Protein AF-A0A1H6FLB8-F1 (afdb_monomer_lite)

Structure (mmCIF, N/CA/C/O backbone):
data_AF-A0A1H6FLB8-F1
#
_entry.id   AF-A0A1H6FLB8-F1
#
loop_
_atom_site.group_PDB
_atom_site.id
_atom_site.type_symbol
_atom_site.label_atom_id
_atom_site.label_alt_id
_atom_site.label_comp_id
_atom_site.label_asym_id
_atom_site.label_entity_id
_atom_site.label_seq_id
_atom_site.pdbx_PDB_ins_code
_atom_site.Cartn_x
_atom_site.Cartn_y
_atom_site.Cartn_z
_atom_site.occupancy
_atom_site.B_iso_or_equiv
_atom_site.auth_seq_id
_atom_site.auth_comp_id
_atom_site.auth_asym_id
_atom_site.auth_atom_id
_atom_site.pdbx_PDB_model_num
ATOM 1 N N . MET A 1 1 ? -10.968 -9.339 -3.162 1.00 35.56 1 MET A N 1
ATOM 2 C CA . MET A 1 1 ? -10.446 -8.042 -3.650 1.00 35.56 1 MET A CA 1
ATOM 3 C C . MET A 1 1 ? -10.076 -7.186 -2.444 1.00 35.56 1 MET A C 1
ATOM 5 O O . MET A 1 1 ? -10.720 -7.348 -1.406 1.00 35.56 1 MET A O 1
ATOM 9 N N . SER A 1 2 ? -9.053 -6.338 -2.564 1.00 40.25 2 SER A N 1
ATOM 10 C CA . SER A 1 2 ? -8.734 -5.304 -1.567 1.00 40.25 2 SER A CA 1
ATOM 11 C C . SER A 1 2 ? -9.624 -4.084 -1.810 1.00 40.25 2 SER A C 1
ATOM 13 O O . SER A 1 2 ? -9.880 -3.732 -2.961 1.00 40.25 2 SER A O 1
ATOM 15 N N . GLY A 1 3 ? -10.162 -3.493 -0.748 1.00 39.00 3 GLY A N 1
ATOM 16 C CA . GLY A 1 3 ? -10.936 -2.256 -0.785 1.00 39.00 3 GLY A CA 1
ATOM 17 C C . GLY A 1 3 ? -10.173 -1.130 -0.093 1.00 39.00 3 GLY A C 1
ATOM 18 O O . GLY A 1 3 ? -9.463 -1.360 0.879 1.00 39.00 3 GLY A O 1
ATOM 19 N N . LEU A 1 4 ? -10.339 0.100 -0.566 1.00 48.84 4 LEU A N 1
ATOM 20 C CA . LEU A 1 4 ? -9.789 1.287 0.088 1.00 48.84 4 LEU A CA 1
ATOM 21 C C . LEU A 1 4 ? -10.842 1.863 1.040 1.00 48.84 4 LEU A C 1
ATOM 23 O O . LEU A 1 4 ? -11.893 2.337 0.604 1.00 48.84 4 LEU A O 1
ATOM 27 N N . ALA A 1 5 ? -10.576 1.813 2.346 1.00 49.69 5 ALA A N 1
ATOM 28 C CA . ALA A 1 5 ? -11.367 2.510 3.355 1.00 49.69 5 ALA A CA 1
ATOM 29 C C . ALA A 1 5 ? -10.655 3.837 3.606 1.00 49.69 5 ALA A C 1
ATOM 31 O O . ALA A 1 5 ? -9.900 3.979 4.554 1.00 49.69 5 ALA A O 1
ATOM 32 N N . LEU A 1 6 ? -10.822 4.790 2.691 1.00 52.69 6 LEU A N 1
ATOM 33 C CA . LEU A 1 6 ? -10.073 6.045 2.702 1.00 52.69 6 LEU A CA 1
ATOM 34 C C . LEU A 1 6 ? -10.316 6.857 3.987 1.00 52.69 6 LEU A C 1
ATOM 36 O O . LEU A 1 6 ? -11.312 7.561 4.117 1.00 52.69 6 LEU A O 1
ATOM 40 N N . ALA A 1 7 ? -9.356 6.826 4.912 1.00 50.72 7 ALA A N 1
ATOM 41 C CA . ALA A 1 7 ? -9.123 7.916 5.862 1.00 50.72 7 ALA A CA 1
ATOM 42 C C . ALA A 1 7 ? -7.903 8.778 5.480 1.00 50.72 7 ALA A C 1
ATOM 44 O O . ALA A 1 7 ? -7.674 9.814 6.098 1.00 50.72 7 ALA A O 1
ATOM 45 N N . ALA A 1 8 ? -7.133 8.409 4.454 1.00 38.22 8 ALA A N 1
ATOM 46 C CA . ALA A 1 8 ? -6.073 9.259 3.924 1.00 38.22 8 ALA A CA 1
ATOM 47 C C . ALA A 1 8 ? -5.739 8.866 2.479 1.00 38.22 8 ALA A C 1
ATOM 49 O O . ALA A 1 8 ? -5.348 7.736 2.257 1.00 38.22 8 ALA A O 1
ATOM 50 N N . THR A 1 9 ? -5.908 9.780 1.521 1.00 36.59 9 THR A N 1
ATOM 51 C CA . THR A 1 9 ? -4.932 10.048 0.452 1.00 36.59 9 THR A CA 1
ATOM 52 C C . THR A 1 9 ? -4.986 11.529 0.085 1.00 36.59 9 THR A C 1
ATOM 54 O O . THR A 1 9 ? -5.970 12.233 0.311 1.00 36.59 9 THR A O 1
ATOM 57 N N . THR A 1 10 ? -3.867 11.996 -0.451 1.00 33.03 10 THR A N 1
ATOM 58 C CA . THR A 1 10 ? -3.455 13.364 -0.800 1.00 33.03 10 THR A CA 1
ATOM 59 C C . THR A 1 10 ? -4.323 14.099 -1.833 1.00 33.03 10 THR A C 1
ATOM 61 O O . THR A 1 10 ? -4.026 15.248 -2.155 1.00 33.03 10 THR A O 1
ATOM 64 N N . HIS A 1 11 ? -5.396 13.489 -2.342 1.00 28.48 11 HIS A N 1
ATOM 65 C CA . HIS A 1 11 ? -6.256 14.082 -3.376 1.00 28.48 11 HIS A CA 1
ATOM 66 C C . HIS A 1 11 ? -7.401 14.953 -2.839 1.00 28.48 11 HIS A C 1
ATOM 68 O O . HIS A 1 11 ? -8.056 15.632 -3.624 1.00 28.48 11 HIS A O 1
ATOM 74 N N . ASP A 1 12 ? -7.594 15.033 -1.519 1.00 29.23 12 ASP A N 1
ATOM 75 C CA . ASP A 1 12 ? -8.540 15.977 -0.901 1.00 29.23 12 ASP A CA 1
ATOM 76 C C . ASP A 1 12 ? -7.893 17.356 -0.636 1.00 29.23 12 ASP A C 1
ATOM 78 O O . ASP A 1 12 ? -8.096 18.002 0.394 1.00 29.23 12 ASP A O 1
ATOM 82 N N . GLN A 1 13 ? -7.067 17.823 -1.580 1.00 28.55 13 GLN A N 1
ATOM 83 C CA . GLN A 1 13 ? -6.722 19.239 -1.708 1.00 28.55 13 GLN A CA 1
ATOM 84 C C . GLN A 1 13 ? -7.938 19.944 -2.317 1.00 28.55 13 GLN A C 1
ATOM 86 O O . GLN A 1 13 ? -7.940 20.329 -3.487 1.00 28.55 13 GLN A O 1
ATOM 91 N N . ALA A 1 14 ? -8.998 20.110 -1.525 1.00 25.77 14 ALA A N 1
ATOM 92 C CA . ALA A 1 14 ? -10.008 21.104 -1.832 1.00 25.77 14 ALA A CA 1
ATOM 93 C C . ALA A 1 14 ? -9.276 22.447 -1.973 1.00 25.77 14 ALA A C 1
ATOM 95 O O . ALA A 1 14 ? -8.811 23.021 -0.984 1.00 25.77 14 ALA A O 1
ATOM 96 N N . ARG A 1 15 ? -9.111 22.918 -3.217 1.00 24.73 15 ARG A N 1
ATOM 97 C CA . ARG A 1 15 ? -8.645 24.273 -3.512 1.00 24.73 15 ARG A CA 1
ATOM 98 C C . ARG A 1 15 ? -9.603 25.220 -2.802 1.00 24.73 15 ARG A C 1
ATOM 100 O O . ARG A 1 15 ? -10.709 25.455 -3.280 1.00 24.73 15 ARG A O 1
ATOM 107 N N . ALA A 1 16 ? -9.189 25.742 -1.653 1.00 26.34 16 ALA A N 1
ATOM 108 C CA . ALA A 1 16 ? -9.852 26.873 -1.039 1.00 26.34 16 ALA A CA 1
ATOM 109 C C . ALA A 1 16 ? -9.705 28.039 -2.021 1.00 26.34 16 ALA A C 1
ATOM 111 O O . ALA A 1 16 ? -8.630 28.621 -2.164 1.00 26.34 16 ALA A O 1
ATOM 112 N N . THR A 1 17 ? -10.765 28.322 -2.774 1.00 26.03 17 THR A N 1
ATOM 113 C CA . THR A 1 17 ? -10.842 29.505 -3.623 1.00 26.03 17 THR A CA 1
ATOM 114 C C . THR A 1 17 ? -10.665 30.733 -2.743 1.00 26.03 17 THR A C 1
ATOM 116 O O . THR A 1 17 ? -11.412 30.945 -1.789 1.00 26.03 17 THR A O 1
ATOM 119 N N . SER A 1 18 ? -9.631 31.505 -3.070 1.00 29.88 18 SER A N 1
ATOM 120 C CA . SER A 1 18 ? -9.299 32.797 -2.481 1.00 29.88 18 SER A CA 1
ATOM 121 C C . SER A 1 18 ? -10.519 33.723 -2.466 1.00 29.88 18 SER A C 1
ATOM 123 O O . SER A 1 18 ? -11.010 34.134 -3.515 1.00 29.88 18 SER A O 1
ATOM 125 N N . GLY A 1 19 ? -10.982 34.058 -1.263 1.00 26.33 19 GLY A N 1
ATOM 126 C CA . GLY A 1 19 ? -11.880 35.172 -0.985 1.00 26.33 19 GLY A CA 1
ATOM 127 C C . GLY A 1 19 ? -11.268 36.016 0.130 1.00 26.33 19 GLY A C 1
ATOM 128 O O . GLY A 1 19 ? -11.190 35.584 1.277 1.00 26.33 19 GLY A O 1
ATOM 129 N N . HIS A 1 20 ? -10.762 37.198 -0.216 1.00 31.27 20 HIS A N 1
ATOM 130 C CA . HIS A 1 20 ? -10.169 38.157 0.715 1.00 31.27 20 HIS A CA 1
ATOM 131 C C . HIS A 1 20 ? -11.182 38.675 1.757 1.00 31.27 20 HIS A C 1
ATOM 133 O O . HIS A 1 20 ? -12.208 39.229 1.374 1.00 31.27 20 HIS A O 1
ATOM 139 N N . ARG A 1 21 ? -10.837 38.644 3.055 1.00 33.53 21 ARG A N 1
ATOM 140 C CA . ARG A 1 21 ? -10.335 39.801 3.845 1.00 33.53 21 ARG A CA 1
ATOM 141 C C . ARG A 1 21 ? -10.314 39.504 5.361 1.00 33.53 21 ARG A C 1
ATOM 143 O O . ARG A 1 21 ? -11.313 39.098 5.931 1.00 33.53 21 ARG A O 1
ATOM 150 N N . SER A 1 22 ? -9.169 39.839 5.973 1.00 31.22 22 SER A N 1
ATOM 151 C CA . SER A 1 22 ? -8.989 40.504 7.280 1.00 31.22 22 SER A CA 1
ATOM 152 C C . SER A 1 22 ? -9.644 39.916 8.545 1.00 31.22 22 SER A C 1
ATOM 154 O O . SER A 1 22 ? -10.808 40.194 8.811 1.00 31.22 22 SER A O 1
ATOM 156 N N . ALA A 1 23 ? -8.838 39.292 9.418 1.00 29.73 23 ALA A N 1
ATOM 157 C CA . ALA A 1 23 ? -8.499 39.803 10.765 1.00 29.73 23 ALA A CA 1
ATOM 158 C C . ALA A 1 23 ? -7.929 38.698 11.685 1.00 29.73 23 ALA A C 1
ATOM 160 O O . ALA A 1 23 ? -8.424 37.578 11.714 1.00 29.73 23 ALA A O 1
ATOM 161 N N . ALA A 1 24 ? -6.924 39.084 12.478 1.00 31.17 24 ALA A N 1
ATOM 162 C CA . ALA A 1 24 ? -6.422 38.445 13.700 1.00 31.17 24 ALA A CA 1
ATOM 163 C C . ALA A 1 24 ? -5.747 37.059 13.595 1.00 31.17 24 ALA A C 1
ATOM 165 O O . ALA A 1 24 ? -6.339 35.997 13.774 1.00 31.17 24 ALA A O 1
ATOM 166 N N . ALA A 1 25 ? -4.417 37.104 13.479 1.00 40.47 25 ALA A N 1
ATOM 167 C CA . ALA A 1 25 ? -3.549 36.112 14.094 1.00 40.47 25 ALA A CA 1
ATOM 168 C C . ALA A 1 25 ? -3.741 36.157 15.621 1.00 40.47 25 ALA A C 1
ATOM 170 O O . ALA A 1 25 ? -3.336 37.130 16.247 1.00 40.47 25 ALA A O 1
ATOM 171 N N . THR A 1 26 ? -4.393 35.148 16.205 1.00 38.25 26 THR A N 1
ATOM 172 C CA . THR A 1 26 ? -4.224 34.674 17.598 1.00 38.25 26 THR A CA 1
ATOM 173 C C . THR A 1 26 ? -5.251 33.581 17.897 1.00 38.25 26 THR A C 1
ATOM 175 O O . THR A 1 26 ? -6.413 33.863 18.149 1.00 38.25 26 THR A O 1
ATOM 178 N N . ALA A 1 27 ? -4.814 32.320 17.861 1.00 35.88 27 ALA A N 1
ATOM 179 C CA . ALA A 1 27 ? -5.202 31.261 18.800 1.00 35.88 27 ALA A CA 1
ATOM 180 C C . ALA A 1 27 ? -4.641 29.927 18.296 1.00 35.88 27 ALA A C 1
ATOM 182 O O . ALA A 1 27 ? -5.161 29.326 17.356 1.00 35.88 27 ALA A O 1
ATOM 183 N N . HIS A 1 28 ? -3.608 29.431 18.975 1.00 44.44 28 HIS A N 1
ATOM 184 C CA . HIS A 1 28 ? -3.349 27.998 19.080 1.00 44.44 28 HIS A CA 1
ATOM 185 C C . HIS A 1 28 ? -4.582 27.365 19.746 1.00 44.44 28 HIS A C 1
ATOM 187 O O . HIS A 1 28 ? -4.666 27.239 20.965 1.00 44.44 28 HIS A O 1
ATOM 193 N N . THR A 1 29 ? -5.611 27.069 18.959 1.00 44.38 29 THR A N 1
ATOM 194 C CA . THR A 1 29 ? -6.820 26.425 19.459 1.00 44.38 29 THR A CA 1
ATOM 195 C C . THR A 1 29 ? -6.536 24.935 19.499 1.00 44.38 29 THR A C 1
ATOM 197 O O . THR A 1 29 ? -6.559 24.251 18.477 1.00 44.38 29 THR A O 1
ATOM 200 N N . ALA A 1 30 ? -6.278 24.419 20.702 1.00 50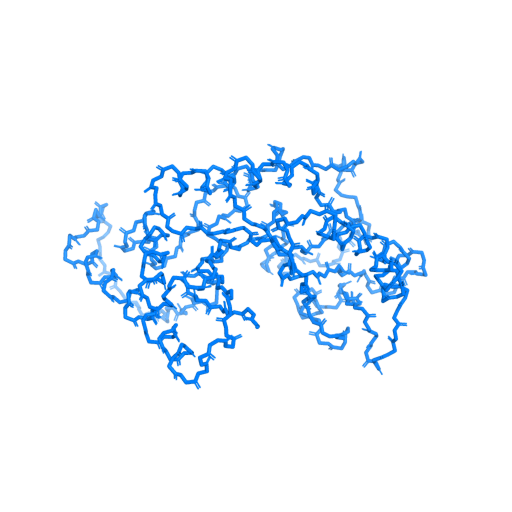.25 30 ALA A N 1
ATOM 201 C CA . ALA A 1 30 ? -6.615 23.037 21.007 1.00 50.25 30 ALA A CA 1
ATOM 202 C C . ALA A 1 30 ? -8.011 22.779 20.423 1.00 50.25 30 ALA A C 1
ATOM 204 O O . ALA A 1 30 ? -8.924 23.573 20.672 1.00 50.25 30 ALA A O 1
ATOM 205 N N . ALA A 1 31 ? -8.153 21.753 19.579 1.00 55.59 31 ALA A N 1
ATOM 206 C CA . ALA A 1 31 ? -9.411 21.449 18.911 1.00 55.59 31 ALA A CA 1
ATOM 207 C C . ALA A 1 31 ? -10.553 21.527 19.933 1.00 55.59 31 ALA A C 1
ATOM 209 O O . ALA A 1 31 ? -10.560 20.779 20.914 1.00 55.59 31 ALA A O 1
ATOM 210 N N . GLN A 1 32 ? -11.483 22.471 19.742 1.00 64.88 32 GLN A N 1
ATOM 211 C CA . GLN A 1 32 ? -12.613 22.635 20.652 1.00 64.88 32 GLN A CA 1
ATOM 212 C C . GLN A 1 32 ? -13.292 21.261 20.800 1.00 64.88 32 GLN A C 1
ATOM 214 O O . GLN A 1 32 ? -13.580 20.632 19.775 1.00 64.88 32 GLN A O 1
ATOM 219 N N . PRO A 1 33 ? -13.545 20.747 22.021 1.00 76.62 33 PRO A N 1
ATOM 220 C CA . PRO A 1 33 ? -14.028 19.376 22.210 1.00 76.62 33 PRO A CA 1
ATOM 221 C C . PRO A 1 33 ? -15.288 19.027 21.396 1.00 76.62 33 PRO A C 1
ATOM 223 O O . PRO A 1 33 ? -15.499 17.869 21.036 1.00 76.62 33 PRO A O 1
ATOM 226 N N . SER A 1 34 ? -16.118 20.023 21.071 1.00 84.88 34 SER A N 1
ATOM 227 C CA . SER A 1 34 ? -17.268 19.911 20.166 1.00 84.88 34 SER A CA 1
ATOM 228 C C . SER A 1 34 ? -16.874 19.601 18.714 1.00 84.88 34 SER A C 1
ATOM 230 O O . SER A 1 34 ? -17.438 18.677 18.124 1.00 84.88 34 SER A O 1
ATOM 232 N N . LEU A 1 35 ? -15.894 20.317 18.154 1.00 90.19 35 LEU A N 1
ATOM 233 C CA . LEU A 1 35 ? -15.392 20.133 16.787 1.00 90.19 35 LEU A CA 1
ATOM 234 C C . LEU A 1 35 ? -14.657 18.806 16.629 1.00 90.19 35 LEU A C 1
ATOM 236 O O . LEU A 1 35 ? -14.890 18.091 15.656 1.00 90.19 35 LEU A O 1
ATOM 240 N N . ARG A 1 36 ? -13.856 18.416 17.627 1.00 94.75 36 ARG A N 1
ATOM 241 C CA . ARG A 1 36 ? -13.204 17.101 17.641 1.00 94.75 36 ARG A CA 1
ATOM 242 C C . ARG A 1 36 ? -14.228 15.965 17.577 1.00 94.75 36 ARG A C 1
ATOM 244 O O . ARG A 1 36 ? -14.095 15.051 16.764 1.00 94.75 36 ARG A O 1
ATOM 251 N N . ARG A 1 37 ? -15.286 16.036 18.397 1.00 94.62 37 ARG A N 1
ATOM 252 C CA . ARG A 1 37 ? -16.383 15.052 18.373 1.00 94.62 37 ARG A CA 1
ATOM 253 C C . ARG A 1 37 ? -17.133 15.056 17.043 1.00 94.62 37 ARG A C 1
ATOM 255 O O . ARG A 1 37 ? -17.499 13.987 16.562 1.00 94.62 37 ARG A O 1
ATOM 262 N N . LEU A 1 38 ? -17.366 16.225 16.444 1.00 95.12 38 LEU A N 1
ATOM 263 C CA . LEU A 1 38 ? -17.976 16.314 15.116 1.00 95.12 38 LEU A CA 1
ATOM 264 C C . LEU A 1 38 ? -17.106 15.628 14.057 1.00 95.12 38 LEU A C 1
ATOM 266 O O . LEU A 1 38 ? -17.615 14.787 13.325 1.00 95.12 38 LEU A O 1
ATOM 270 N N . ALA A 1 39 ? -15.805 15.913 14.025 1.00 95.56 39 ALA A N 1
ATOM 271 C CA . ALA A 1 39 ? -14.878 15.291 13.084 1.00 95.56 39 ALA A CA 1
ATOM 272 C C . ALA A 1 39 ? -14.813 13.763 13.256 1.00 95.56 39 ALA A C 1
ATOM 274 O O . ALA A 1 39 ? -14.875 13.034 12.270 1.00 95.56 39 ALA A O 1
ATOM 275 N N . GLN A 1 40 ? -14.789 13.259 14.496 1.00 96.31 40 GLN A N 1
ATOM 276 C CA . GLN A 1 40 ? -14.874 11.816 14.761 1.00 96.31 40 GLN A CA 1
ATOM 277 C C . GLN A 1 40 ? -16.187 11.201 14.256 1.00 96.31 40 GLN A C 1
ATOM 279 O O . GLN A 1 40 ? -16.163 10.115 13.679 1.00 96.31 40 GLN A O 1
ATOM 284 N N . ARG A 1 41 ? -17.331 11.881 14.436 1.00 96.94 41 ARG A N 1
ATOM 285 C CA . ARG A 1 41 ? -18.619 11.415 13.892 1.00 96.94 41 ARG A CA 1
ATOM 286 C C . ARG A 1 41 ? -18.613 11.376 12.366 1.00 96.94 41 ARG A C 1
ATOM 288 O O . ARG A 1 41 ? -19.081 10.391 11.811 1.00 96.94 41 ARG A O 1
ATOM 295 N N . LEU A 1 42 ? -18.066 12.397 11.706 1.00 96.75 42 LEU A N 1
ATOM 296 C CA . LEU A 1 42 ? -17.970 12.445 10.244 1.00 96.75 42 LEU A CA 1
ATOM 297 C C . LEU A 1 42 ? -17.061 11.335 9.701 1.00 96.75 42 LEU A C 1
ATOM 299 O O . LEU A 1 42 ? -17.446 10.642 8.762 1.00 96.75 42 LEU A O 1
ATOM 303 N N . LEU A 1 43 ? -15.903 11.104 10.334 1.00 96.25 43 LEU A N 1
ATOM 304 C CA . LEU A 1 43 ? -15.009 9.995 9.986 1.00 96.25 43 LEU A CA 1
ATOM 305 C C . LEU A 1 43 ? -15.725 8.648 10.131 1.00 96.25 43 LEU A C 1
ATOM 307 O O . LEU A 1 43 ? -15.697 7.813 9.227 1.00 96.25 43 LEU A O 1
ATOM 311 N N . ARG A 1 44 ? -16.407 8.450 11.265 1.00 97.56 44 ARG A N 1
ATOM 312 C CA . ARG A 1 44 ? -17.203 7.249 11.525 1.00 97.56 44 ARG A CA 1
ATOM 313 C C . ARG A 1 44 ? -18.261 7.044 10.452 1.00 97.56 44 ARG A C 1
ATOM 315 O O . ARG A 1 44 ? -18.383 5.944 9.925 1.00 97.56 44 ARG A O 1
ATOM 322 N N . GLU A 1 45 ? -19.041 8.075 10.157 1.00 97.12 45 GLU A N 1
ATOM 323 C CA . GLU A 1 45 ? -20.134 8.003 9.198 1.00 97.12 45 GLU A CA 1
ATOM 324 C C . GLU A 1 45 ? -19.629 7.685 7.790 1.00 97.12 45 GLU A C 1
ATOM 326 O O . GLU A 1 45 ? -20.191 6.808 7.134 1.00 97.12 45 GLU A O 1
ATOM 331 N N . HIS A 1 46 ? -18.539 8.323 7.354 1.00 95.31 46 HIS A N 1
ATOM 332 C CA . HIS A 1 46 ? -17.888 8.008 6.086 1.00 95.31 46 HIS A CA 1
ATOM 333 C C . HIS A 1 46 ? -17.502 6.523 6.013 1.00 95.31 46 HIS A C 1
ATOM 335 O O . HIS A 1 46 ? -17.948 5.811 5.109 1.00 95.31 46 HIS A O 1
ATOM 341 N N . ILE A 1 47 ? -16.757 6.032 7.010 1.00 96.50 47 ILE A N 1
ATOM 342 C CA . ILE A 1 47 ? -16.306 4.635 7.071 1.00 96.50 47 ILE A CA 1
ATOM 343 C C . ILE A 1 47 ? -17.500 3.676 7.078 1.00 96.50 47 ILE A C 1
ATOM 345 O O . ILE A 1 47 ? -17.546 2.739 6.284 1.00 96.50 47 ILE A O 1
ATOM 349 N N . HIS A 1 48 ? -18.507 3.911 7.922 1.00 96.69 48 HIS A N 1
ATOM 350 C CA . HIS A 1 48 ? -19.691 3.049 8.003 1.00 96.69 48 HIS A CA 1
ATOM 351 C C . HIS A 1 48 ? -20.513 3.049 6.712 1.00 96.69 48 HIS A C 1
ATOM 353 O O . HIS A 1 48 ? -21.073 2.011 6.349 1.00 96.69 48 HIS A O 1
ATOM 359 N N . ARG A 1 49 ? -20.581 4.175 5.994 1.00 96.56 49 ARG A N 1
ATOM 360 C CA . ARG A 1 49 ? -21.253 4.245 4.692 1.00 96.56 49 ARG A CA 1
ATOM 361 C C . ARG A 1 49 ? -20.492 3.447 3.636 1.00 96.56 49 ARG A C 1
ATOM 363 O O . ARG A 1 49 ? -21.109 2.594 3.006 1.00 96.56 49 ARG A O 1
ATOM 370 N N . VAL A 1 50 ? -19.184 3.658 3.484 1.00 95.06 50 VAL A N 1
ATOM 371 C CA . VAL A 1 50 ? -18.363 2.977 2.464 1.00 95.06 50 VAL A CA 1
ATOM 372 C C . VAL A 1 50 ? -18.208 1.491 2.786 1.00 95.06 50 VAL A C 1
ATOM 374 O O . VAL A 1 50 ? -18.672 0.628 2.040 1.00 95.06 50 VAL A O 1
ATOM 377 N N . VAL A 1 51 ? -17.623 1.173 3.938 1.00 94.62 51 VAL A N 1
ATOM 378 C CA . VAL A 1 51 ? -17.333 -0.207 4.350 1.00 94.62 51 VAL A CA 1
ATOM 379 C C . VAL A 1 51 ? -18.628 -0.991 4.543 1.00 94.62 51 VAL A C 1
ATOM 381 O O . VAL A 1 51 ? -18.753 -2.132 4.095 1.00 94.62 51 VAL A O 1
ATOM 384 N N . GLY A 1 52 ? -19.639 -0.361 5.148 1.00 94.00 52 GLY A N 1
ATOM 385 C CA . GLY A 1 52 ? -20.953 -0.969 5.315 1.00 94.00 52 GLY A CA 1
ATOM 386 C C . GLY A 1 52 ? -21.679 -1.205 3.989 1.00 94.00 52 GLY A C 1
ATOM 387 O O . GLY A 1 52 ? -22.365 -2.219 3.872 1.00 94.00 52 GLY A O 1
ATOM 388 N N . HIS A 1 53 ? -21.523 -0.332 2.984 1.00 93.56 53 HIS A N 1
ATOM 389 C CA . HIS A 1 53 ? -22.070 -0.562 1.643 1.00 93.56 53 HIS A CA 1
ATOM 390 C C . HIS A 1 53 ? -21.501 -1.844 1.032 1.00 93.56 53 HIS A C 1
ATOM 392 O O . HIS A 1 53 ? -22.276 -2.730 0.669 1.00 93.56 53 HIS A O 1
ATOM 398 N N . PHE A 1 54 ? -20.172 -1.981 0.982 1.00 93.00 54 PHE A N 1
ATOM 399 C CA . PHE A 1 54 ? -19.535 -3.166 0.402 1.00 93.00 54 PHE A CA 1
ATOM 400 C C . PHE A 1 54 ? -19.858 -4.436 1.186 1.00 93.00 54 PHE A C 1
ATOM 402 O O . PHE A 1 54 ? -20.201 -5.448 0.580 1.00 93.00 54 PHE A O 1
ATOM 409 N N . ARG A 1 55 ? -19.856 -4.377 2.525 1.00 90.50 55 ARG A N 1
ATOM 410 C CA . ARG A 1 55 ? -20.239 -5.526 3.356 1.00 90.50 55 ARG A CA 1
ATOM 411 C C . ARG A 1 55 ? -21.671 -5.990 3.086 1.00 90.50 55 ARG A C 1
ATOM 413 O O . ARG A 1 55 ? -21.910 -7.193 3.044 1.00 90.50 55 ARG A O 1
ATOM 420 N N . ARG A 1 56 ? -22.623 -5.059 2.942 1.00 94.06 56 ARG A N 1
ATOM 421 C CA . ARG A 1 56 ? -24.042 -5.391 2.725 1.00 94.06 56 ARG A CA 1
ATOM 422 C C . ARG A 1 56 ? -24.330 -5.841 1.298 1.00 94.06 56 ARG A C 1
ATOM 424 O O . ARG A 1 56 ? -25.097 -6.776 1.113 1.00 94.06 56 ARG A O 1
ATOM 431 N N . ARG A 1 57 ? -23.763 -5.160 0.300 1.00 95.31 57 ARG A N 1
ATOM 432 C CA . ARG A 1 57 ? -24.097 -5.390 -1.112 1.00 95.31 57 ARG A CA 1
ATOM 433 C C . ARG A 1 57 ? -23.261 -6.494 -1.757 1.00 95.31 57 ARG A C 1
ATOM 435 O O . ARG A 1 57 ? -23.746 -7.143 -2.675 1.00 95.31 57 ARG A O 1
ATOM 442 N N . TYR A 1 58 ? -22.050 -6.726 -1.255 1.00 91.25 58 TYR A N 1
ATOM 443 C CA . TYR A 1 58 ? -21.109 -7.717 -1.782 1.00 91.25 58 TYR A CA 1
ATOM 444 C C . TYR A 1 58 ? -20.489 -8.544 -0.640 1.00 91.25 58 TYR A C 1
ATOM 446 O O . TYR A 1 58 ? -19.275 -8.488 -0.407 1.00 91.25 58 TYR A O 1
ATOM 454 N N . PRO A 1 59 ? -21.309 -9.287 0.127 1.00 88.38 59 PRO A N 1
ATOM 455 C CA . PRO A 1 59 ? -20.841 -10.011 1.304 1.00 88.38 59 PRO A CA 1
ATOM 456 C C . PRO A 1 59 ? -19.723 -10.997 0.939 1.00 88.38 59 PRO A C 1
ATOM 458 O O . PRO A 1 59 ? -19.879 -11.844 0.067 1.00 88.38 59 PRO A O 1
ATOM 461 N N . GLY A 1 60 ? -18.580 -10.876 1.618 1.00 83.50 60 GLY A N 1
ATOM 462 C CA . GLY A 1 60 ? -17.411 -11.737 1.408 1.00 83.50 60 GLY A CA 1
ATOM 463 C C . GLY A 1 60 ? -16.510 -11.361 0.224 1.00 83.50 60 GLY A C 1
ATOM 464 O O . GLY A 1 60 ? -15.435 -11.940 0.103 1.00 83.50 60 GLY A O 1
ATOM 465 N N . LEU A 1 61 ? -16.887 -10.384 -0.612 1.00 88.25 61 LEU A N 1
ATOM 466 C CA . LEU A 1 61 ? -16.083 -9.988 -1.778 1.00 88.25 61 LEU A CA 1
ATOM 467 C C . LEU A 1 61 ? -14.845 -9.161 -1.393 1.00 88.25 61 LEU A C 1
ATOM 469 O O . LEU A 1 61 ? -13.741 -9.375 -1.914 1.00 88.25 61 LEU A O 1
ATOM 473 N N . VAL A 1 62 ? -15.036 -8.209 -0.473 1.00 89.31 62 VAL A N 1
ATOM 474 C CA . VAL A 1 62 ? -13.959 -7.377 0.076 1.00 89.31 62 VAL A CA 1
ATOM 475 C C . VAL A 1 62 ? -13.458 -8.017 1.361 1.00 89.31 62 VAL A C 1
ATOM 477 O O . VAL A 1 62 ? -14.155 -8.042 2.376 1.00 89.31 62 VAL A O 1
ATOM 480 N N . ARG A 1 63 ? -12.246 -8.565 1.288 1.00 89.62 63 ARG A N 1
ATOM 481 C CA . ARG A 1 63 ? -11.586 -9.247 2.407 1.00 89.62 63 ARG A CA 1
ATOM 482 C C . ARG A 1 63 ? -10.662 -8.302 3.166 1.00 89.62 63 ARG A C 1
ATOM 484 O O . ARG A 1 63 ? -10.614 -8.363 4.391 1.00 89.62 63 ARG A O 1
ATOM 491 N N . ASP A 1 64 ? -9.968 -7.441 2.431 1.00 93.19 64 ASP A N 1
ATOM 492 C CA . ASP A 1 64 ? -8.854 -6.633 2.920 1.00 93.19 64 ASP A CA 1
ATOM 493 C C . ASP A 1 64 ? -9.184 -5.156 2.751 1.00 93.19 64 ASP A C 1
ATOM 495 O O . ASP A 1 64 ? -9.732 -4.776 1.716 1.00 93.19 64 ASP A O 1
ATOM 499 N N . TRP A 1 65 ? -8.869 -4.352 3.764 1.00 95.44 65 TRP A N 1
ATOM 500 C CA . TRP A 1 65 ? -9.070 -2.909 3.748 1.00 95.44 65 TRP A CA 1
ATOM 501 C C . TRP A 1 65 ? -7.780 -2.175 4.063 1.00 95.44 65 TRP A C 1
ATOM 503 O O . TRP A 1 65 ? -7.254 -2.335 5.165 1.00 95.44 65 TRP A O 1
ATOM 513 N N . ASP A 1 66 ? -7.351 -1.304 3.159 1.00 95.75 66 ASP A N 1
ATOM 514 C CA . ASP A 1 66 ? -6.382 -0.262 3.487 1.00 95.75 66 ASP A CA 1
ATOM 515 C C . ASP A 1 66 ? -7.144 0.840 4.225 1.00 95.75 66 ASP A C 1
ATOM 517 O O . ASP A 1 66 ? -7.900 1.608 3.627 1.00 95.75 66 ASP A O 1
ATOM 521 N N . VAL A 1 67 ? -7.043 0.834 5.556 1.00 97.12 67 VAL A N 1
ATOM 522 C CA . VAL A 1 67 ? -7.851 1.698 6.436 1.00 97.12 67 VAL A CA 1
ATOM 523 C C . VAL A 1 67 ? -7.288 3.108 6.517 1.00 97.12 67 VAL A C 1
ATOM 525 O O . VAL A 1 67 ? -8.012 4.092 6.646 1.00 97.12 67 VAL A O 1
ATOM 528 N N . VAL A 1 68 ? -5.967 3.209 6.489 1.00 96.38 68 VAL A N 1
ATOM 529 C CA . VAL A 1 68 ? -5.248 4.475 6.448 1.00 96.38 68 VAL A CA 1
ATOM 530 C C . VAL A 1 68 ? -4.105 4.282 5.469 1.00 96.38 68 VAL A C 1
ATOM 532 O O . VAL A 1 68 ? -3.330 3.339 5.635 1.00 96.38 68 VAL A O 1
ATOM 535 N N . ASN A 1 69 ? -4.027 5.159 4.468 1.00 92.56 69 ASN A N 1
ATOM 536 C CA . ASN A 1 69 ? -2.972 5.144 3.467 1.00 92.56 69 ASN A CA 1
ATOM 537 C C . ASN A 1 69 ? -2.066 6.375 3.623 1.00 92.56 69 ASN A C 1
ATOM 539 O O . ASN A 1 69 ? -2.559 7.491 3.780 1.00 92.56 69 ASN A O 1
ATOM 543 N N . GLU A 1 70 ? -0.750 6.178 3.604 1.00 91.94 70 GLU A N 1
ATOM 544 C CA . GLU A 1 70 ? 0.246 7.260 3.547 1.00 91.94 70 GLU A CA 1
ATOM 545 C C . GLU A 1 70 ? 0.131 8.320 4.657 1.00 91.94 70 GLU A C 1
ATOM 547 O O . GLU A 1 70 ? 0.270 9.523 4.416 1.00 91.94 70 GLU A O 1
ATOM 552 N N . ALA A 1 71 ? -0.123 7.909 5.903 1.00 91.94 71 ALA A N 1
ATOM 553 C CA . ALA A 1 71 ? -0.249 8.863 7.008 1.00 91.94 71 ALA A CA 1
ATOM 554 C C . ALA A 1 71 ? 1.085 9.484 7.442 1.00 91.94 71 ALA A C 1
ATOM 556 O O . ALA A 1 71 ? 1.067 10.476 8.174 1.00 91.94 71 ALA A O 1
ATOM 557 N N . VAL A 1 72 ? 2.216 8.903 7.038 1.00 90.00 72 VAL A N 1
ATOM 558 C CA . VAL A 1 72 ? 3.565 9.343 7.406 1.00 90.00 72 VAL A CA 1
ATOM 559 C C . VAL A 1 72 ? 4.226 10.033 6.210 1.00 90.00 72 VAL A C 1
ATOM 561 O O . VAL A 1 72 ? 4.204 9.522 5.090 1.00 90.00 72 VAL A O 1
ATOM 564 N N . ASP A 1 73 ? 4.807 11.206 6.445 1.00 86.94 73 ASP A N 1
ATOM 565 C CA . ASP A 1 73 ? 5.554 11.957 5.438 1.00 86.94 73 ASP A CA 1
ATOM 566 C C . ASP A 1 73 ? 7.013 11.480 5.320 1.00 86.94 73 ASP A C 1
ATOM 568 O O . ASP A 1 73 ? 7.508 10.703 6.140 1.00 86.94 73 ASP A O 1
ATOM 572 N N . ASN A 1 74 ? 7.721 11.956 4.297 1.00 83.31 74 ASN A N 1
ATOM 573 C CA . ASN A 1 74 ? 9.112 11.582 4.022 1.00 83.31 74 ASN A CA 1
ATOM 574 C C . ASN A 1 74 ? 10.064 11.954 5.181 1.00 83.31 74 ASN A C 1
ATOM 576 O O . ASN A 1 74 ? 11.034 11.241 5.447 1.00 83.31 74 ASN A O 1
ATOM 580 N N . ASP A 1 75 ? 9.743 13.016 5.927 1.00 84.44 75 ASP A N 1
ATOM 581 C CA . ASP A 1 75 ? 10.470 13.457 7.126 1.00 84.44 75 ASP A CA 1
ATOM 582 C C . ASP A 1 75 ? 10.119 12.659 8.403 1.00 84.44 75 ASP A C 1
ATOM 584 O O . ASP A 1 75 ? 10.663 12.913 9.480 1.00 84.44 75 ASP A O 1
ATOM 588 N N . GLY A 1 76 ? 9.222 11.671 8.297 1.00 88.31 76 GLY A N 1
ATOM 589 C CA . GLY A 1 76 ? 8.779 10.822 9.400 1.00 88.31 76 GLY A CA 1
ATOM 590 C C . GLY A 1 76 ? 7.712 11.445 10.304 1.00 88.31 76 GLY A C 1
ATOM 591 O O . GLY A 1 76 ? 7.303 10.810 11.283 1.00 88.31 76 GLY A O 1
ATOM 592 N N . THR A 1 77 ? 7.239 12.657 10.010 1.00 90.81 77 THR A N 1
ATOM 593 C CA . THR A 1 77 ? 6.101 13.261 10.711 1.00 90.81 77 THR A CA 1
ATOM 594 C C . THR A 1 77 ? 4.773 12.709 10.190 1.00 90.81 77 THR A C 1
ATOM 596 O O . THR A 1 77 ? 4.700 12.092 9.128 1.00 90.81 77 THR A O 1
ATOM 599 N N . LEU A 1 78 ? 3.688 12.891 10.951 1.00 90.31 78 LEU A N 1
ATOM 600 C CA . LEU A 1 78 ? 2.353 12.591 10.432 1.00 90.31 78 LEU A CA 1
ATOM 601 C C . LEU A 1 78 ? 1.914 13.689 9.463 1.00 90.31 78 LEU A C 1
ATOM 603 O O . LEU A 1 78 ? 1.969 14.876 9.798 1.00 90.31 78 LEU A O 1
ATOM 607 N N . ARG A 1 79 ? 1.390 13.284 8.304 1.00 87.81 79 ARG A N 1
ATOM 608 C CA . ARG A 1 79 ? 0.836 14.206 7.314 1.00 87.81 79 ARG A CA 1
ATOM 609 C C . ARG A 1 79 ? -0.291 15.043 7.912 1.00 87.81 79 ARG A C 1
ATOM 611 O O . ARG A 1 79 ? -1.160 14.557 8.644 1.00 87.81 79 ARG A O 1
ATOM 618 N N . ARG A 1 80 ? -0.318 16.320 7.530 1.00 88.12 80 ARG A N 1
ATOM 619 C CA . ARG A 1 80 ? -1.369 17.268 7.920 1.00 88.12 80 ARG A CA 1
ATOM 620 C C . ARG A 1 80 ? -2.618 17.057 7.069 1.00 88.12 80 ARG A C 1
ATOM 622 O O . ARG A 1 80 ? -2.761 17.654 6.008 1.00 88.12 80 ARG A O 1
ATOM 629 N N . THR A 1 81 ? -3.539 16.236 7.556 1.00 86.38 81 THR A N 1
ATOM 630 C CA . THR A 1 81 ? -4.849 15.999 6.928 1.00 86.38 81 THR A CA 1
ATOM 631 C C . THR A 1 81 ? -5.964 16.740 7.667 1.00 86.38 81 THR A C 1
ATOM 633 O O . THR A 1 81 ? -5.771 17.223 8.787 1.00 86.38 81 THR A O 1
ATOM 636 N N . ILE A 1 82 ? -7.165 16.808 7.078 1.00 89.06 82 ILE A N 1
ATOM 637 C CA . ILE A 1 82 ? -8.351 17.313 7.791 1.00 89.06 82 ILE A CA 1
ATOM 638 C C . ILE A 1 82 ? -8.625 16.494 9.063 1.00 89.06 82 ILE A C 1
ATOM 640 O O . ILE A 1 82 ? -8.976 17.055 10.099 1.00 89.06 82 ILE A O 1
ATOM 644 N N . TRP A 1 83 ? -8.384 15.183 9.024 1.00 91.56 83 TRP A N 1
ATOM 645 C CA . TRP A 1 83 ? -8.578 14.298 10.168 1.00 91.56 83 TRP A CA 1
ATOM 646 C C . TRP A 1 83 ? -7.538 14.554 11.254 1.00 91.56 83 TRP A C 1
ATOM 648 O O . TRP A 1 83 ? -7.904 14.734 12.412 1.00 91.56 83 TRP A O 1
ATOM 658 N N . GLN A 1 84 ? -6.258 14.659 10.886 1.00 91.88 84 GLN A N 1
ATOM 659 C CA . GLN A 1 84 ? -5.189 14.978 11.831 1.00 91.88 84 GLN A CA 1
ATOM 660 C C . GLN A 1 84 ? -5.398 16.355 12.473 1.00 91.88 84 GLN A C 1
ATOM 662 O O . GLN A 1 84 ? -5.184 16.498 13.674 1.00 91.88 84 GLN A O 1
ATOM 667 N N . ARG A 1 85 ? -5.873 17.343 11.704 1.00 91.31 85 ARG A N 1
ATOM 668 C CA . ARG A 1 85 ? -6.110 18.707 12.189 1.0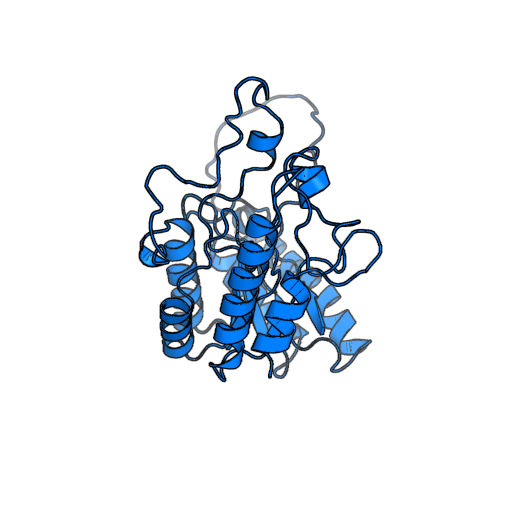0 91.31 85 ARG A CA 1
ATOM 669 C C . ARG A 1 85 ? -7.249 18.770 13.202 1.00 91.31 85 ARG A C 1
ATOM 671 O O . ARG A 1 85 ? -7.120 19.438 14.222 1.00 91.31 85 ARG A O 1
ATOM 678 N N . TRP A 1 86 ? -8.374 18.119 12.903 1.00 93.50 86 TRP A N 1
ATOM 679 C CA . TRP A 1 86 ? -9.603 18.278 13.688 1.00 93.50 86 TRP A CA 1
ATOM 680 C C . TRP A 1 86 ? -9.802 17.213 14.758 1.00 93.50 86 TRP A C 1
ATOM 682 O O . TRP A 1 86 ? -10.379 17.497 15.808 1.00 93.50 86 TRP A O 1
ATOM 692 N N . ILE A 1 87 ? -9.345 15.989 14.497 1.00 95.00 87 ILE A N 1
ATOM 693 C CA . ILE A 1 87 ? -9.321 14.936 15.502 1.00 95.00 87 ILE A CA 1
ATOM 694 C C . ILE A 1 87 ? -8.022 15.108 16.273 1.00 95.00 87 ILE A C 1
ATOM 696 O O . ILE A 1 87 ? -8.059 15.524 17.422 1.00 95.00 87 ILE A O 1
ATOM 700 N N . GLY A 1 88 ? -6.881 14.896 15.632 1.00 93.56 88 GLY A N 1
ATOM 701 C CA . GLY A 1 88 ? -5.572 14.770 16.271 1.00 93.56 88 GLY A CA 1
ATOM 702 C C . GLY A 1 88 ? -4.916 13.463 15.836 1.00 93.56 88 GLY A C 1
ATOM 703 O O . GLY A 1 88 ? -5.513 12.691 15.090 1.00 93.56 88 GLY A O 1
ATOM 704 N N . ASN A 1 89 ? -3.700 13.183 16.303 1.00 94.06 89 ASN A N 1
ATOM 705 C CA . ASN A 1 89 ? -2.902 12.032 15.845 1.00 94.06 89 ASN A CA 1
ATOM 706 C C . ASN A 1 89 ? -3.576 10.659 16.051 1.00 94.06 89 ASN A C 1
ATOM 708 O O . ASN A 1 89 ? -3.243 9.704 15.353 1.00 94.06 89 ASN A O 1
ATOM 712 N N . ASP A 1 90 ? -4.538 10.555 16.968 1.00 95.38 90 ASP A N 1
ATOM 713 C CA . ASP A 1 90 ? -5.299 9.331 17.224 1.00 95.38 90 ASP A CA 1
ATOM 714 C C . ASP A 1 90 ? -6.460 9.101 16.236 1.00 95.38 90 ASP A C 1
ATOM 716 O O . ASP A 1 90 ? -7.209 8.138 16.384 1.00 95.38 90 ASP A O 1
ATOM 720 N N . TYR A 1 91 ? -6.614 9.935 15.196 1.00 96.06 91 TYR A N 1
ATOM 721 C CA . TYR A 1 91 ? -7.579 9.692 14.113 1.00 96.06 91 TYR A CA 1
ATOM 722 C C . TYR A 1 91 ? -7.378 8.324 13.443 1.00 96.06 91 TYR A C 1
ATOM 724 O O . TYR A 1 91 ? -8.352 7.692 13.040 1.00 96.06 91 TYR A O 1
ATOM 732 N N . ILE A 1 92 ? -6.127 7.859 13.373 1.00 97.31 92 ILE A N 1
ATOM 733 C CA . ILE A 1 92 ? -5.750 6.550 12.830 1.00 97.31 92 ILE A CA 1
ATOM 734 C C . ILE A 1 92 ? -6.396 5.449 13.679 1.00 97.31 92 ILE A C 1
ATOM 736 O O . ILE A 1 92 ? -7.077 4.574 13.151 1.00 97.31 92 ILE A O 1
ATOM 740 N N . ASP A 1 93 ? -6.276 5.531 15.005 1.00 98.00 93 ASP A N 1
ATOM 741 C CA . ASP A 1 93 ? -6.874 4.588 15.955 1.00 98.00 93 ASP A CA 1
ATOM 742 C C . ASP A 1 93 ? -8.394 4.514 15.767 1.00 98.00 93 ASP A C 1
ATOM 744 O O . ASP A 1 93 ? -8.970 3.422 15.717 1.00 98.00 93 ASP A O 1
ATOM 748 N N . TRP A 1 94 ? -9.041 5.675 15.622 1.00 98.06 94 TRP A N 1
ATOM 749 C CA . TRP A 1 94 ? -10.478 5.769 15.366 1.00 98.06 94 TRP A CA 1
ATOM 750 C C . TRP A 1 94 ? -10.870 5.170 14.015 1.00 98.06 94 TRP A C 1
ATOM 752 O O . TRP A 1 94 ? -11.846 4.424 13.961 1.00 98.06 94 TRP A O 1
ATOM 762 N N . ALA A 1 95 ? -10.101 5.414 12.950 1.00 98.19 95 ALA A N 1
ATOM 763 C CA . ALA A 1 95 ? -10.363 4.847 11.629 1.00 98.19 95 ALA A CA 1
ATOM 764 C C . ALA A 1 95 ? -10.363 3.308 11.658 1.00 98.19 95 ALA A C 1
ATOM 766 O O . ALA A 1 95 ? -11.299 2.675 11.163 1.00 98.19 95 ALA A O 1
ATOM 767 N N . PHE A 1 96 ? -9.380 2.693 12.323 1.00 98.38 96 PHE A N 1
ATOM 768 C CA . PHE A 1 96 ? -9.330 1.237 12.507 1.00 98.38 96 PHE A CA 1
ATOM 769 C C . PHE A 1 96 ? -10.498 0.703 13.334 1.00 98.38 96 PHE A C 1
ATOM 771 O O . PHE A 1 96 ? -11.120 -0.288 12.947 1.00 98.38 96 PHE A O 1
ATOM 778 N N . ARG A 1 97 ? -10.842 1.356 14.451 1.00 98.25 97 ARG A N 1
ATOM 779 C CA . ARG A 1 97 ? -11.977 0.937 15.292 1.00 98.25 97 ARG A CA 1
ATOM 780 C C . ARG A 1 97 ? -13.295 1.008 14.522 1.00 98.25 97 ARG A C 1
ATOM 782 O O . ARG A 1 97 ? -14.018 0.017 14.463 1.00 98.25 97 ARG A O 1
ATOM 789 N N . PHE A 1 98 ? -13.562 2.124 13.847 1.00 98.38 98 PHE A N 1
ATOM 790 C CA . PHE A 1 98 ? -14.774 2.288 13.044 1.00 98.38 98 PHE A CA 1
ATOM 791 C C . PHE A 1 98 ? -14.828 1.313 11.869 1.00 98.38 98 PHE A C 1
ATOM 793 O O . PHE A 1 98 ? -15.897 0.776 11.581 1.00 98.38 98 PHE A O 1
ATOM 800 N N . THR A 1 99 ? -13.689 1.024 11.235 1.00 97.50 99 THR A N 1
ATOM 801 C CA . THR A 1 99 ? -13.637 0.041 10.148 1.00 97.50 99 THR A CA 1
ATOM 802 C C . THR A 1 99 ? -13.906 -1.364 10.667 1.00 97.50 99 THR A C 1
ATOM 804 O O . THR A 1 99 ? -14.697 -2.082 10.063 1.00 97.50 99 THR A O 1
ATOM 807 N N . ARG A 1 100 ? -13.347 -1.755 11.821 1.00 97.06 100 ARG A N 1
ATOM 808 C CA . ARG A 1 100 ? -13.653 -3.050 12.449 1.00 97.06 100 ARG A CA 1
ATOM 809 C C . ARG A 1 100 ? -15.144 -3.193 12.743 1.00 97.06 100 ARG A C 1
ATOM 811 O O . ARG A 1 100 ? -15.725 -4.234 12.436 1.00 97.06 100 ARG A O 1
ATOM 818 N N . GLU A 1 101 ? -15.763 -2.159 13.301 1.00 97.44 101 GLU A N 1
ATOM 819 C CA . GLU A 1 101 ? -17.203 -2.149 13.569 1.00 97.44 101 GLU A CA 1
ATOM 820 C C . GLU A 1 101 ? -18.037 -2.288 12.284 1.00 97.44 101 GLU A C 1
ATOM 822 O O . GLU A 1 101 ? -19.004 -3.048 12.251 1.00 97.44 101 GLU A O 1
ATOM 827 N N . ALA A 1 102 ? -17.660 -1.581 11.215 1.00 96.12 102 ALA A N 1
ATOM 828 C CA . ALA A 1 102 ? -18.401 -1.574 9.957 1.00 96.12 102 ALA A CA 1
ATOM 829 C C . ALA A 1 102 ? -18.183 -2.840 9.108 1.00 96.12 102 ALA A C 1
ATOM 831 O O . ALA A 1 102 ? -19.127 -3.309 8.467 1.00 96.12 102 ALA A O 1
ATOM 832 N N . ALA A 1 103 ? -16.964 -3.389 9.097 1.00 93.19 103 ALA A N 1
ATOM 833 C CA . ALA A 1 103 ? -16.552 -4.528 8.274 1.00 93.19 103 ALA A CA 1
ATOM 834 C C . ALA A 1 103 ? -16.842 -5.887 8.935 1.00 93.19 103 ALA A C 1
ATOM 836 O O . ALA A 1 103 ? -17.013 -6.895 8.246 1.00 93.19 103 ALA A O 1
ATOM 837 N N . GLY A 1 104 ? -16.932 -5.924 10.268 1.00 92.50 104 GLY A N 1
ATOM 838 C CA . GLY A 1 104 ? -17.070 -7.155 11.043 1.00 92.50 104 GLY A CA 1
ATOM 839 C C . GLY A 1 104 ? -15.742 -7.905 11.227 1.00 92.50 104 GLY A C 1
ATOM 840 O O . GLY A 1 104 ? -14.700 -7.459 10.750 1.00 92.50 104 GLY A O 1
ATOM 841 N N . PRO A 1 105 ? -15.745 -9.053 11.929 1.00 92.94 105 PRO A N 1
ATOM 842 C CA . PRO A 1 105 ? -14.524 -9.712 12.413 1.00 92.94 105 PRO A CA 1
ATOM 843 C C . PRO A 1 105 ? -13.717 -10.457 11.339 1.00 92.94 105 PRO A C 1
ATOM 845 O O . PRO A 1 105 ? -12.564 -10.793 11.574 1.00 92.94 105 PRO A O 1
ATOM 848 N N . ARG A 1 106 ? -14.306 -10.741 10.169 1.00 90.06 106 ARG A N 1
ATOM 849 C CA . ARG A 1 106 ? -13.637 -11.499 9.093 1.00 90.06 106 ARG A CA 1
ATOM 850 C C . ARG A 1 106 ? -12.782 -10.635 8.167 1.00 90.06 106 ARG A C 1
ATOM 852 O O . ARG A 1 106 ? -11.934 -11.174 7.464 1.00 90.06 106 ARG A O 1
ATOM 859 N N . ALA A 1 107 ? -13.029 -9.327 8.135 1.00 92.00 107 ALA A N 1
ATOM 860 C CA . ALA A 1 107 ? -12.244 -8.405 7.327 1.00 92.00 107 ALA A CA 1
ATOM 861 C C . ALA A 1 107 ? -10.851 -8.207 7.935 1.00 92.00 107 ALA A C 1
ATOM 863 O O . ALA A 1 107 ? -10.723 -8.149 9.161 1.00 92.00 107 ALA A O 1
ATOM 864 N N . ARG A 1 108 ? -9.831 -8.075 7.089 1.00 95.50 108 ARG A N 1
ATOM 865 C CA . ARG A 1 108 ? -8.455 -7.790 7.497 1.00 95.50 108 ARG A CA 1
ATOM 866 C C . ARG A 1 108 ? -8.154 -6.312 7.282 1.00 95.50 108 ARG A C 1
ATOM 868 O O . ARG A 1 108 ? -8.422 -5.785 6.206 1.00 95.50 108 ARG A O 1
ATOM 875 N N . LEU A 1 109 ? 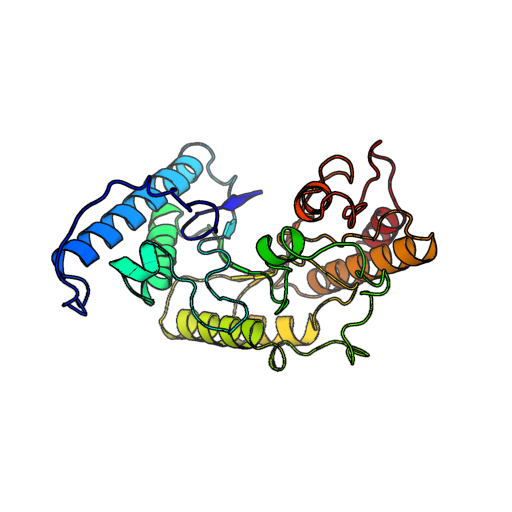-7.642 -5.648 8.309 1.00 97.38 109 LEU A N 1
ATOM 876 C CA . LEU A 1 109 ? -7.433 -4.205 8.337 1.00 97.38 109 LEU A CA 1
ATOM 877 C C . LEU A 1 109 ? -5.942 -3.882 8.260 1.00 97.38 109 LEU A C 1
ATOM 879 O O . LEU A 1 109 ? -5.171 -4.265 9.144 1.00 97.38 109 LEU A O 1
ATOM 883 N N . PHE A 1 110 ? -5.555 -3.159 7.216 1.00 97.19 110 PHE A N 1
ATOM 884 C CA . PHE A 1 110 ? -4.177 -2.825 6.894 1.00 97.19 110 PHE A CA 1
ATOM 885 C C . PHE A 1 110 ? -3.905 -1.328 7.065 1.00 97.19 110 PHE A C 1
ATOM 887 O O . PHE A 1 110 ? -4.754 -0.479 6.782 1.00 97.19 110 PHE A O 1
ATOM 894 N N . TYR A 1 111 ? -2.703 -1.016 7.548 1.00 97.44 111 TYR A N 1
ATOM 895 C CA . TYR A 1 111 ? -2.069 0.283 7.319 1.00 97.44 111 TYR A CA 1
ATOM 896 C C . TYR A 1 111 ? -1.236 0.162 6.041 1.00 97.44 111 TYR A C 1
ATOM 898 O O . TYR A 1 111 ? -0.406 -0.746 5.987 1.00 97.44 111 TYR A O 1
ATOM 906 N N . ASN A 1 112 ? -1.452 1.022 5.046 1.00 95.75 112 ASN A N 1
ATOM 907 C CA . ASN A 1 112 ? -0.768 0.954 3.749 1.00 95.75 112 ASN A CA 1
ATOM 908 C C . ASN A 1 112 ? 0.127 2.180 3.543 1.00 95.75 112 ASN A C 1
ATOM 910 O O . ASN A 1 112 ? -0.259 3.297 3.891 1.00 95.75 112 ASN A O 1
ATOM 914 N N . ASP A 1 113 ? 1.340 1.977 3.036 1.00 92.44 113 ASP A N 1
ATOM 915 C CA . ASP A 1 113 ? 2.259 3.081 2.749 1.00 92.44 113 ASP A CA 1
ATOM 916 C C . ASP A 1 113 ? 3.388 2.646 1.807 1.00 92.44 113 ASP A C 1
ATOM 918 O O . ASP A 1 113 ? 3.739 1.460 1.731 1.00 92.44 113 ASP A O 1
ATOM 922 N N . TYR A 1 114 ? 4.009 3.622 1.149 1.00 87.25 114 TYR A N 1
ATOM 923 C CA . TYR A 1 114 ? 5.319 3.440 0.537 1.00 87.25 114 TYR A CA 1
ATOM 924 C C . TYR A 1 114 ? 6.407 3.573 1.605 1.00 87.25 114 TYR A C 1
ATOM 926 O O . TYR A 1 114 ? 6.344 4.416 2.506 1.00 87.25 114 TYR A O 1
ATOM 934 N N . LEU A 1 115 ? 7.409 2.703 1.533 1.00 78.19 115 LEU A N 1
ATOM 935 C CA . LEU A 1 115 ? 8.485 2.645 2.524 1.00 78.19 115 LEU A CA 1
ATOM 936 C C . LEU A 1 115 ? 9.686 3.499 2.114 1.00 78.19 115 LEU A C 1
ATOM 938 O O . LEU A 1 115 ? 10.541 3.814 2.944 1.00 78.19 115 LEU A O 1
ATOM 942 N N . GLU A 1 116 ? 9.745 3.862 0.838 1.00 65.06 116 GLU A N 1
ATOM 943 C CA . GLU A 1 116 ? 10.790 4.637 0.202 1.00 65.06 116 GLU A CA 1
ATOM 944 C C . GLU A 1 116 ? 10.738 6.091 0.706 1.00 65.06 116 GLU A C 1
ATOM 946 O O . GLU A 1 116 ? 9.715 6.766 0.645 1.00 65.06 116 GLU A O 1
ATOM 951 N N . GLY A 1 117 ? 11.844 6.609 1.244 1.00 50.19 117 GLY A N 1
ATOM 952 C CA . GLY A 1 117 ? 11.877 7.941 1.867 1.00 50.19 117 GLY A CA 1
ATOM 953 C C . GLY A 1 117 ? 11.785 9.122 0.895 1.00 50.19 117 GLY A C 1
ATOM 954 O O . GLY A 1 117 ? 11.758 10.261 1.349 1.00 50.19 117 GLY A O 1
ATOM 955 N N . ALA A 1 118 ? 11.769 8.875 -0.414 1.00 50.34 118 ALA A N 1
ATOM 956 C CA . ALA A 1 118 ? 11.787 9.914 -1.438 1.00 50.34 118 ALA A CA 1
ATOM 957 C C . ALA A 1 118 ? 11.144 9.412 -2.739 1.00 50.34 118 ALA A C 1
ATOM 959 O O . ALA A 1 118 ? 11.781 9.261 -3.780 1.00 50.34 118 ALA A O 1
ATOM 960 N N . MET A 1 119 ? 9.835 9.163 -2.670 1.00 50.66 119 MET A N 1
ATOM 961 C CA . MET A 1 119 ? 9.003 9.348 -3.858 1.00 50.66 119 MET A CA 1
ATOM 962 C C . MET A 1 119 ? 9.133 10.824 -4.258 1.00 50.66 119 MET A C 1
ATOM 964 O O . MET A 1 119 ? 8.971 11.670 -3.366 1.00 50.66 119 MET A O 1
ATOM 968 N N . PRO A 1 120 ? 9.435 11.155 -5.529 1.00 45.19 120 PRO A N 1
ATOM 969 C CA . PRO A 1 120 ? 9.442 12.538 -5.974 1.00 45.19 120 PRO A CA 1
ATOM 970 C C . PRO A 1 120 ? 8.110 13.150 -5.566 1.00 45.19 120 PRO A C 1
ATOM 972 O O . PRO A 1 120 ? 7.048 12.631 -5.926 1.00 45.19 120 PRO A O 1
ATOM 975 N N . ALA A 1 121 ? 8.139 14.227 -4.780 1.00 40.06 121 ALA A N 1
ATOM 976 C CA . ALA A 1 121 ? 6.932 15.013 -4.636 1.00 40.06 121 ALA A CA 1
ATOM 977 C C . ALA A 1 121 ? 6.525 15.396 -6.062 1.00 40.06 121 ALA A C 1
ATOM 979 O O . ALA A 1 121 ? 7.369 15.853 -6.834 1.00 40.06 121 ALA A O 1
ATOM 980 N N . ALA A 1 122 ? 5.258 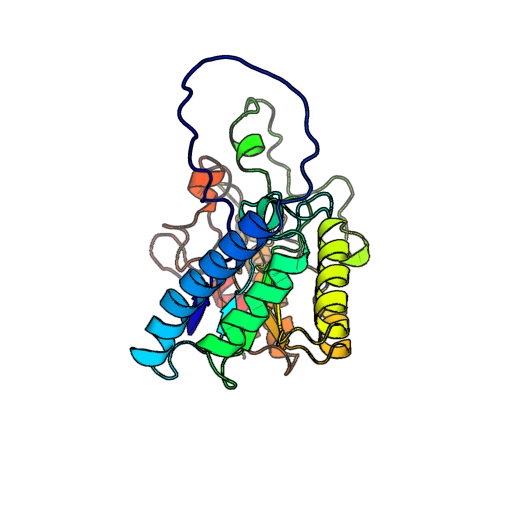15.213 -6.439 1.00 35.66 122 ALA A N 1
ATOM 981 C CA . ALA A 1 122 ? 4.791 15.630 -7.761 1.00 35.66 122 ALA A CA 1
ATOM 982 C C . ALA A 1 122 ? 5.214 17.085 -8.075 1.00 35.66 122 ALA A C 1
ATOM 984 O O . ALA A 1 122 ? 5.448 17.428 -9.223 1.00 35.66 122 ALA A O 1
ATOM 985 N N . SER A 1 123 ? 5.408 17.925 -7.050 1.00 31.19 123 SER A N 1
ATOM 986 C CA . SER A 1 123 ? 5.949 19.282 -7.166 1.00 31.19 123 SER A CA 1
ATOM 987 C C . SER A 1 123 ? 7.406 19.382 -7.645 1.00 31.19 123 SER A C 1
ATOM 989 O O . SER A 1 123 ? 7.719 20.330 -8.357 1.00 31.19 123 SER A O 1
ATOM 991 N N . GLU A 1 124 ? 8.289 18.437 -7.314 1.00 39.31 124 GLU A N 1
ATOM 992 C CA . GLU A 1 124 ? 9.679 18.415 -7.807 1.00 39.31 124 GLU A CA 1
ATOM 993 C C . GLU A 1 124 ? 9.762 17.890 -9.248 1.00 39.31 124 GLU A C 1
ATOM 995 O O . GLU A 1 124 ? 10.598 18.346 -10.021 1.00 39.31 124 GLU A O 1
ATOM 1000 N N . ALA A 1 125 ? 8.818 17.034 -9.656 1.00 39.78 125 ALA A N 1
ATOM 1001 C CA . ALA A 1 125 ? 8.661 16.600 -11.048 1.00 39.78 125 ALA A CA 1
ATOM 1002 C C . ALA A 1 125 ? 8.061 17.684 -11.975 1.00 39.78 125 ALA A C 1
ATOM 1004 O O . ALA A 1 125 ? 8.052 17.526 -13.194 1.00 39.78 125 ALA A O 1
ATOM 1005 N N . ILE A 1 126 ? 7.528 18.781 -11.419 1.00 38.50 126 ILE A N 1
ATOM 1006 C CA . ILE A 1 126 ? 6.746 19.788 -12.161 1.00 38.50 126 ILE A CA 1
ATOM 1007 C C . ILE A 1 126 ? 7.446 21.161 -12.232 1.00 38.50 126 ILE A C 1
ATOM 1009 O O . ILE A 1 126 ? 7.041 21.977 -13.064 1.00 38.50 126 ILE A O 1
ATOM 1013 N N . GLY A 1 127 ? 8.482 21.425 -11.421 1.00 30.48 127 GLY A N 1
ATOM 1014 C CA . GLY A 1 127 ? 8.999 22.788 -11.203 1.00 30.48 127 GLY A CA 1
ATOM 1015 C C . GLY A 1 127 ? 10.491 23.058 -11.432 1.00 30.48 127 GLY A C 1
ATOM 1016 O O . GLY A 1 127 ? 10.882 24.217 -11.338 1.00 30.48 127 GLY A O 1
ATOM 1017 N N . GLY A 1 128 ? 11.325 22.056 -11.721 1.00 32.09 128 GLY A N 1
ATOM 1018 C CA . GLY A 1 128 ? 12.729 22.278 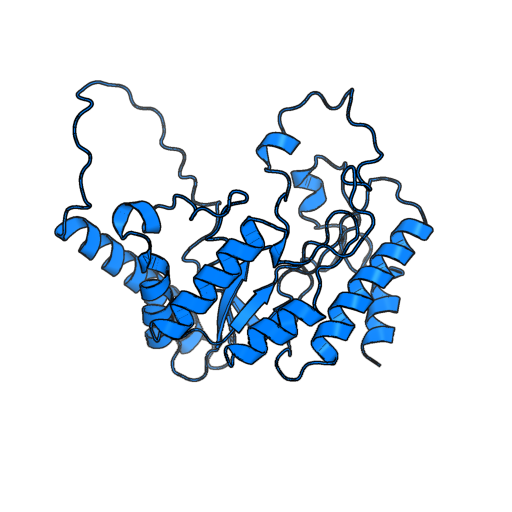-12.088 1.00 32.09 128 GLY A CA 1
ATOM 1019 C C . GLY A 1 128 ? 12.903 22.273 -13.604 1.00 32.09 128 GLY A C 1
ATOM 1020 O O . GLY A 1 128 ? 12.373 21.382 -14.264 1.00 32.09 128 GLY A O 1
ATOM 1021 N N . GLU A 1 129 ? 13.619 23.252 -14.159 1.00 34.41 129 GLU A N 1
ATOM 1022 C CA . GLU A 1 129 ? 14.102 23.220 -15.545 1.00 34.41 129 GLU A CA 1
ATOM 1023 C C . GLU A 1 129 ? 14.735 21.853 -15.845 1.00 34.41 129 GLU A C 1
ATOM 1025 O O . GLU A 1 129 ? 15.767 21.480 -15.287 1.00 34.41 129 GLU A O 1
ATOM 1030 N N . PHE A 1 130 ? 14.085 21.101 -16.732 1.00 38.88 130 PHE A N 1
ATOM 1031 C CA . PHE A 1 130 ? 14.490 19.766 -17.178 1.00 38.88 130 PHE A CA 1
ATOM 1032 C C . PHE A 1 130 ? 15.770 19.770 -18.036 1.00 38.88 130 PHE A C 1
ATOM 1034 O O . PHE A 1 130 ? 16.169 18.716 -18.520 1.00 38.88 130 PHE A O 1
ATOM 1041 N N . ASP A 1 131 ? 16.436 20.914 -18.205 1.00 36.84 131 ASP A N 1
ATOM 1042 C CA . ASP A 1 131 ? 17.634 21.040 -19.043 1.00 36.84 131 ASP A CA 1
ATOM 1043 C C . ASP A 1 131 ? 18.919 20.566 -18.343 1.00 36.84 131 ASP A C 1
ATOM 1045 O O . ASP A 1 131 ? 19.929 20.347 -19.003 1.00 36.84 131 ASP A O 1
ATOM 1049 N N . ASN A 1 132 ? 18.880 20.334 -17.024 1.00 33.50 132 ASN A N 1
ATOM 1050 C CA . ASN A 1 132 ? 20.008 19.791 -16.253 1.00 33.50 132 ASN A CA 1
ATOM 1051 C C . ASN A 1 132 ? 19.664 18.491 -15.502 1.00 33.50 132 ASN A C 1
ATOM 1053 O O . ASN A 1 132 ? 20.339 18.130 -14.536 1.00 33.50 132 ASN A O 1
ATOM 1057 N N . TYR A 1 133 ? 18.615 17.777 -15.927 1.00 35.75 133 TYR A N 1
ATOM 1058 C CA . TYR A 1 133 ? 18.360 16.425 -15.434 1.00 35.75 133 TYR A CA 1
ATOM 1059 C C . TYR A 1 133 ? 19.369 15.471 -16.075 1.00 35.75 133 TYR A C 1
ATOM 1061 O O . TYR A 1 133 ? 19.187 15.032 -17.209 1.00 35.75 133 TYR A O 1
ATOM 1069 N N . ASP A 1 134 ? 20.449 15.174 -15.349 1.00 32.78 134 ASP A N 1
ATOM 1070 C CA . ASP A 1 134 ? 21.331 14.058 -15.676 1.00 32.78 134 ASP A CA 1
ATOM 1071 C C . ASP A 1 134 ? 20.471 12.777 -15.755 1.00 32.78 134 ASP A C 1
ATOM 1073 O O . ASP A 1 134 ? 19.882 12.371 -14.746 1.00 32.78 134 ASP A O 1
ATOM 1077 N N . PRO A 1 135 ? 20.360 12.127 -16.929 1.00 36.44 135 PRO A N 1
ATOM 1078 C CA . PRO A 1 135 ? 19.559 10.921 -17.114 1.00 36.44 135 PRO A CA 1
ATOM 1079 C C . PRO A 1 135 ? 20.145 9.683 -16.404 1.00 36.44 135 PRO A C 1
ATOM 1081 O O . PRO A 1 135 ? 19.678 8.563 -16.629 1.00 36.44 135 PRO A O 1
ATOM 1084 N N . HIS A 1 136 ? 21.111 9.855 -15.494 1.00 37.12 136 HIS A N 1
ATOM 1085 C CA . HIS A 1 136 ? 21.622 8.823 -14.593 1.00 37.12 136 HIS A CA 1
ATOM 1086 C C . HIS A 1 136 ? 21.071 8.833 -13.142 1.00 37.12 136 HIS A C 1
ATOM 1088 O O . HIS A 1 136 ? 21.855 8.702 -12.202 1.00 37.12 136 HIS A O 1
ATOM 1094 N N . PRO A 1 137 ? 19.750 8.828 -12.866 1.00 38.59 137 PRO A N 1
ATOM 1095 C CA . PRO A 1 137 ? 19.237 8.697 -11.503 1.00 38.59 137 PRO A CA 1
ATOM 1096 C C . PRO A 1 137 ? 18.959 7.230 -11.126 1.00 38.59 137 PRO A C 1
ATOM 1098 O O . PRO A 1 137 ? 18.055 6.937 -10.349 1.00 38.59 137 PRO A O 1
ATOM 1101 N N . TYR A 1 138 ? 19.731 6.276 -11.660 1.00 37.69 138 TYR A N 1
ATOM 1102 C CA . TYR A 1 138 ? 19.757 4.907 -11.120 1.00 37.69 138 TYR A CA 1
ATOM 1103 C C . TYR A 1 138 ? 20.652 4.773 -9.886 1.00 37.69 138 TYR A C 1
ATOM 1105 O O . TYR A 1 138 ? 20.685 3.720 -9.252 1.00 37.69 138 TYR A O 1
ATOM 1113 N N . ALA A 1 139 ? 21.365 5.835 -9.526 1.00 33.31 139 ALA A N 1
ATOM 1114 C CA . ALA A 1 139 ? 22.129 5.904 -8.302 1.00 33.31 139 ALA A CA 1
ATOM 1115 C C . ALA A 1 139 ? 21.642 7.109 -7.500 1.00 33.31 139 ALA A C 1
ATOM 1117 O O . ALA A 1 139 ? 21.957 8.252 -7.816 1.00 33.31 139 ALA A O 1
ATOM 1118 N N . TYR A 1 140 ? 20.941 6.851 -6.395 1.00 33.88 140 TYR A N 1
ATOM 1119 C CA . TYR A 1 140 ? 21.161 7.703 -5.230 1.00 33.88 140 TYR A CA 1
ATOM 1120 C C . TYR A 1 140 ? 22.680 7.785 -5.025 1.00 33.88 140 TYR A C 1
ATOM 1122 O O . TYR A 1 140 ? 23.314 6.720 -5.005 1.00 33.88 140 TYR A O 1
ATOM 1130 N N . PRO A 1 141 ? 23.283 8.976 -4.876 1.00 27.94 141 PRO A N 1
ATOM 1131 C CA . PRO A 1 141 ? 24.692 9.076 -4.527 1.00 27.94 141 PRO A CA 1
ATOM 1132 C C . PRO A 1 141 ? 24.923 8.277 -3.233 1.00 27.94 141 PRO A C 1
ATOM 1134 O O . PRO A 1 141 ? 24.476 8.677 -2.162 1.00 27.94 141 PRO A O 1
ATOM 1137 N N . GLY A 1 142 ? 25.538 7.094 -3.349 1.00 32.34 142 GLY A N 1
ATOM 1138 C CA . GLY A 1 142 ? 25.825 6.190 -2.229 1.00 32.34 142 GLY A CA 1
ATOM 1139 C C . GLY A 1 142 ? 24.908 4.970 -2.020 1.00 32.34 142 GLY A C 1
ATOM 1140 O O . GLY A 1 142 ? 25.199 4.189 -1.119 1.00 32.34 142 GLY A O 1
ATOM 1141 N N . ALA A 1 143 ? 23.857 4.722 -2.816 1.00 37.06 143 ALA A N 1
ATOM 1142 C CA . ALA A 1 143 ? 23.018 3.519 -2.643 1.00 37.06 143 ALA A CA 1
ATOM 1143 C C . ALA A 1 143 ? 23.582 2.286 -3.373 1.00 37.06 143 ALA A C 1
ATOM 1145 O O . ALA A 1 143 ? 22.950 1.700 -4.251 1.00 37.06 143 ALA A O 1
ATOM 1146 N N . THR A 1 144 ? 24.784 1.861 -2.999 1.00 34.00 144 THR A N 1
ATOM 1147 C CA . THR A 1 144 ? 25.305 0.530 -3.329 1.00 34.00 144 THR A CA 1
ATOM 1148 C C . THR A 1 144 ? 24.892 -0.459 -2.236 1.00 34.00 144 THR A C 1
ATOM 1150 O O . THR A 1 144 ? 25.708 -0.923 -1.447 1.00 34.00 144 THR A O 1
ATOM 1153 N N . GLY A 1 145 ? 23.598 -0.789 -2.148 1.00 50.12 145 GLY A N 1
ATOM 1154 C CA . GLY A 1 145 ? 23.125 -1.809 -1.206 1.00 50.12 145 GLY A CA 1
ATOM 1155 C C . GLY A 1 145 ? 21.634 -1.759 -0.886 1.00 50.12 145 GLY A C 1
ATOM 1156 O O . GLY A 1 145 ? 20.978 -0.734 -1.046 1.00 50.12 145 GLY A O 1
ATOM 1157 N N . ARG A 1 146 ? 21.093 -2.888 -0.404 1.00 55.31 146 ARG A N 1
ATOM 1158 C CA . ARG A 1 146 ? 19.759 -2.934 0.216 1.00 55.31 146 ARG A CA 1
ATOM 1159 C C . ARG A 1 146 ? 19.770 -2.019 1.438 1.00 55.31 146 ARG A C 1
ATOM 1161 O O . ARG A 1 146 ? 20.440 -2.344 2.414 1.00 55.31 146 ARG A O 1
ATOM 1168 N N . GLN A 1 147 ? 19.020 -0.924 1.400 1.00 63.22 147 GLN A N 1
ATOM 1169 C CA . GLN A 1 147 ? 18.871 -0.057 2.562 1.00 63.22 147 GLN A CA 1
ATOM 1170 C C . GLN A 1 147 ? 17.936 -0.719 3.577 1.00 63.22 147 GLN A C 1
ATOM 1172 O O . GLN A 1 147 ? 16.835 -1.171 3.235 1.00 63.22 147 GLN A O 1
ATOM 1177 N N . ALA A 1 148 ? 18.367 -0.805 4.834 1.00 74.50 148 ALA A N 1
ATOM 1178 C CA . ALA A 1 148 ? 17.502 -1.316 5.884 1.00 74.50 148 ALA A CA 1
ATOM 1179 C C . ALA A 1 148 ? 16.390 -0.295 6.162 1.00 74.50 148 ALA A C 1
ATOM 1181 O O . ALA A 1 148 ? 16.637 0.908 6.216 1.00 74.50 148 ALA A O 1
ATOM 1182 N N . CYS A 1 149 ? 15.163 -0.754 6.426 1.00 79.19 149 CYS A N 1
ATOM 1183 C CA . CYS A 1 149 ? 14.049 0.139 6.786 1.00 79.19 149 CYS A CA 1
ATOM 1184 C C . CYS A 1 149 ? 14.397 1.064 7.969 1.00 79.19 149 CYS A C 1
ATOM 1186 O O . CYS A 1 149 ? 13.979 2.217 8.019 1.00 79.19 149 CYS A O 1
ATOM 1188 N N . SER A 1 150 ? 15.227 0.590 8.903 1.00 75.44 150 SER A N 1
ATOM 1189 C CA . SER A 1 150 ? 15.712 1.398 10.020 1.00 75.44 150 SER A CA 1
ATOM 1190 C C . SER A 1 150 ? 16.531 2.611 9.589 1.00 75.44 150 SER A C 1
ATOM 1192 O O . SER A 1 150 ? 16.603 3.561 10.352 1.00 75.44 150 SER A O 1
ATOM 1194 N N . GLU A 1 151 ? 17.144 2.615 8.411 1.00 79.12 151 GLU A N 1
ATOM 1195 C CA . GLU A 1 151 ? 17.967 3.721 7.908 1.00 79.12 151 GLU A CA 1
ATOM 1196 C C . GLU A 1 151 ? 17.126 4.779 7.183 1.00 79.12 151 GLU A C 1
ATOM 1198 O O . GLU A 1 151 ? 17.545 5.929 7.089 1.00 79.12 151 GLU A O 1
ATOM 1203 N N . VAL A 1 152 ? 15.910 4.431 6.755 1.00 82.44 152 VAL A N 1
ATOM 1204 C CA . VAL A 1 152 ? 14.969 5.348 6.105 1.00 82.44 152 VAL A CA 1
ATOM 1205 C C . VAL A 1 152 ? 14.073 6.004 7.159 1.00 82.44 152 VAL A C 1
ATOM 1207 O O . VAL A 1 152 ? 13.372 5.322 7.909 1.00 82.44 152 VAL A O 1
ATOM 1210 N N . VAL A 1 153 ? 14.075 7.340 7.224 1.00 86.12 153 VAL A N 1
ATOM 1211 C CA . VAL A 1 153 ? 13.336 8.119 8.241 1.00 86.12 153 VAL A CA 1
ATOM 1212 C C . VAL A 1 153 ? 11.843 7.783 8.237 1.00 86.12 153 VAL A C 1
ATOM 1214 O O . VAL A 1 153 ? 11.300 7.394 9.276 1.00 86.12 153 VAL A O 1
ATOM 1217 N N . LYS A 1 154 ? 11.203 7.850 7.063 1.00 87.19 154 LYS A N 1
ATOM 1218 C CA . LYS A 1 154 ? 9.795 7.486 6.879 1.00 87.19 154 LYS A CA 1
ATOM 1219 C C . LYS A 1 154 ? 9.503 6.048 7.310 1.00 87.19 154 LYS A C 1
ATOM 1221 O O . LYS A 1 154 ? 8.615 5.821 8.130 1.00 87.19 154 LYS A O 1
ATOM 1226 N N . CYS A 1 155 ? 10.285 5.083 6.828 1.00 89.06 155 CYS A N 1
ATOM 1227 C CA . CYS A 1 155 ? 10.085 3.671 7.153 1.00 89.06 155 CYS A CA 1
ATOM 1228 C C . CYS A 1 155 ? 10.186 3.416 8.669 1.00 89.06 155 CYS A C 1
ATOM 1230 O O . CYS A 1 155 ? 9.310 2.786 9.264 1.00 89.06 155 CYS A O 1
ATOM 1232 N N . ARG A 1 156 ? 11.177 4.014 9.342 1.00 91.56 156 ARG A N 1
ATOM 1233 C CA . ARG A 1 156 ? 11.313 3.961 10.807 1.00 91.56 156 ARG A CA 1
ATOM 1234 C C . ARG A 1 156 ? 10.103 4.561 11.534 1.00 91.56 156 ARG A C 1
ATOM 1236 O O . ARG A 1 156 ? 9.683 4.032 12.566 1.00 91.56 156 ARG A O 1
ATOM 1243 N N . ALA A 1 157 ? 9.545 5.661 11.033 1.00 93.81 157 ALA A N 1
ATOM 1244 C CA . ALA A 1 157 ? 8.350 6.281 11.601 1.00 93.81 157 ALA A CA 1
ATOM 1245 C C . ALA A 1 157 ? 7.094 5.410 11.409 1.00 93.81 157 ALA A C 1
ATOM 1247 O O . ALA A 1 157 ? 6.329 5.242 12.363 1.00 93.81 157 ALA A O 1
ATOM 1248 N N . ILE A 1 158 ? 6.934 4.772 10.245 1.00 94.75 158 ILE A N 1
ATOM 1249 C CA . ILE A 1 158 ? 5.874 3.783 9.989 1.00 94.75 158 ILE A CA 1
ATOM 1250 C C . ILE A 1 158 ? 5.981 2.613 10.970 1.00 94.75 158 ILE A C 1
ATOM 1252 O O . ILE A 1 158 ? 4.986 2.251 11.602 1.00 94.75 158 ILE A O 1
ATOM 1256 N N . MET A 1 159 ? 7.186 2.064 11.174 1.00 95.06 159 MET A N 1
ATOM 1257 C CA . MET A 1 159 ? 7.390 0.973 12.133 1.00 95.06 159 MET A CA 1
ATOM 1258 C C . MET A 1 159 ? 6.923 1.366 13.540 1.00 95.06 159 MET A C 1
ATOM 1260 O O . MET A 1 159 ? 6.149 0.641 14.167 1.00 95.06 159 MET A O 1
ATOM 1264 N N . ARG A 1 160 ? 7.319 2.557 14.013 1.00 96.62 160 ARG A N 1
ATOM 1265 C CA . ARG A 1 160 ? 6.909 3.091 15.325 1.00 96.62 160 ARG A CA 1
ATOM 1266 C C . ARG A 1 160 ? 5.398 3.305 15.425 1.00 96.62 160 ARG A C 1
ATOM 1268 O O . ARG A 1 160 ? 4.813 3.045 16.480 1.00 96.62 160 ARG A O 1
ATOM 1275 N N . LEU A 1 161 ? 4.761 3.781 14.354 1.00 97.31 161 LEU A N 1
ATOM 1276 C CA . LEU A 1 161 ? 3.311 3.956 14.296 1.00 97.31 161 LEU A CA 1
ATOM 1277 C C . LEU A 1 161 ? 2.596 2.608 14.439 1.00 97.31 161 LEU A C 1
ATOM 1279 O O . LEU A 1 161 ? 1.744 2.470 15.315 1.00 97.31 161 LEU A O 1
ATOM 1283 N N . VAL A 1 162 ? 2.963 1.610 13.636 1.00 98.06 162 VAL A N 1
ATOM 1284 C CA . VAL A 1 162 ? 2.334 0.280 13.655 1.00 98.06 162 VAL A CA 1
ATOM 1285 C C . VAL A 1 162 ? 2.554 -0.423 15.000 1.00 98.06 162 VAL A C 1
ATOM 1287 O O . VAL A 1 162 ? 1.613 -0.978 15.571 1.00 98.06 162 VAL A O 1
ATOM 1290 N N . GLU A 1 163 ? 3.756 -0.332 15.572 1.00 98.06 163 GLU A N 1
ATOM 1291 C CA . GLU A 1 163 ? 4.051 -0.841 16.917 1.00 98.06 163 GLU A CA 1
ATOM 1292 C C . GLU A 1 163 ? 3.170 -0.190 17.989 1.00 98.06 163 GLU A C 1
ATOM 1294 O O . GLU A 1 163 ? 2.649 -0.877 18.874 1.00 98.06 163 GLU A O 1
ATOM 1299 N N . ARG A 1 164 ? 2.954 1.130 17.903 1.00 98.12 164 ARG A N 1
ATOM 1300 C CA . ARG A 1 164 ? 2.039 1.849 18.798 1.00 98.12 164 ARG A CA 1
ATOM 1301 C C . ARG A 1 164 ? 0.601 1.368 18.620 1.00 98.12 164 ARG A C 1
ATOM 1303 O O . ARG A 1 164 ? -0.044 1.090 19.627 1.00 98.12 164 ARG A O 1
ATOM 1310 N N . LEU A 1 165 ? 0.105 1.257 17.385 1.00 98.38 165 LEU A N 1
ATOM 1311 C CA . LEU A 1 165 ? -1.254 0.772 17.108 1.00 98.38 165 LEU A CA 1
ATOM 1312 C C . LEU A 1 165 ? -1.472 -0.605 17.742 1.00 98.38 165 LEU A C 1
ATOM 1314 O O . LEU A 1 165 ? -2.458 -0.813 18.453 1.00 98.38 165 LEU A O 1
ATOM 1318 N N . ARG A 1 166 ? -0.504 -1.513 17.565 1.00 98.12 166 ARG A N 1
ATOM 1319 C CA . ARG A 1 166 ? -0.560 -2.851 18.155 1.00 98.12 166 ARG A CA 1
ATOM 1320 C C . ARG A 1 166 ? -0.551 -2.806 19.684 1.00 98.12 166 ARG A C 1
ATOM 1322 O O . ARG A 1 166 ? -1.397 -3.442 20.308 1.00 98.12 166 ARG A O 1
ATOM 1329 N N . ARG A 1 167 ? 0.350 -2.023 20.290 1.00 97.81 167 ARG A N 1
ATOM 1330 C CA . ARG A 1 167 ? 0.446 -1.853 21.753 1.00 97.81 167 ARG A CA 1
ATOM 1331 C C . ARG A 1 167 ? -0.822 -1.250 22.367 1.00 97.81 167 ARG A C 1
ATOM 1333 O O . ARG A 1 167 ? -1.198 -1.628 23.468 1.00 97.81 167 ARG A O 1
ATOM 1340 N N . CYS A 1 168 ? -1.489 -0.336 21.665 1.00 97.81 168 CYS A N 1
ATOM 1341 C CA . CYS A 1 168 ? -2.722 0.320 22.114 1.00 97.81 168 CYS A CA 1
ATOM 1342 C C . CYS A 1 168 ? -3.998 -0.507 21.849 1.00 97.81 168 CYS A C 1
ATOM 1344 O O . CYS A 1 168 ? -5.107 0.001 22.040 1.00 97.81 168 CYS A O 1
ATOM 1346 N N . GLY A 1 169 ? -3.873 -1.757 21.386 1.00 97.94 169 GLY A N 1
ATOM 1347 C CA . GLY A 1 169 ? -5.018 -2.628 21.112 1.00 97.94 169 GLY A CA 1
ATOM 1348 C C . GLY A 1 169 ? -5.914 -2.122 19.976 1.00 97.94 169 GLY A C 1
ATOM 1349 O O . GLY A 1 169 ? -7.117 -2.386 19.973 1.00 97.94 169 GLY A O 1
ATOM 1350 N N . VAL A 1 170 ? -5.360 -1.354 19.033 1.00 98.50 170 VAL A N 1
ATOM 1351 C CA . VAL A 1 170 ? -6.070 -0.964 17.807 1.00 98.50 170 VAL A CA 1
ATOM 1352 C C . VAL A 1 170 ? -6.226 -2.213 16.924 1.00 98.50 170 VAL A C 1
ATOM 1354 O O . VAL A 1 170 ? -5.273 -2.990 16.825 1.00 98.50 170 VAL A O 1
ATOM 1357 N N . PRO A 1 171 ? -7.395 -2.450 16.291 1.00 98.12 171 PRO A N 1
ATOM 1358 C CA . PRO A 1 171 ? -7.654 -3.670 15.523 1.00 98.12 171 PRO A CA 1
ATOM 1359 C C . PRO A 1 171 ? -6.976 -3.644 14.141 1.00 98.12 171 PRO A C 1
ATOM 1361 O O . PRO A 1 171 ? -7.649 -3.634 13.117 1.00 98.12 171 PRO A O 1
ATOM 1364 N N . ILE A 1 172 ? -5.646 -3.613 14.117 1.00 98.19 172 ILE A N 1
ATOM 1365 C CA . ILE A 1 172 ? -4.821 -3.783 12.918 1.00 98.19 172 ILE A CA 1
ATOM 1366 C C . ILE A 1 172 ? -4.478 -5.264 12.729 1.00 98.19 172 ILE A C 1
ATOM 1368 O O . ILE A 1 172 ? -4.092 -5.938 13.687 1.00 98.19 172 ILE A O 1
ATOM 1372 N N . ASP A 1 173 ? -4.603 -5.753 11.496 1.00 97.75 173 ASP A N 1
ATOM 1373 C CA . ASP A 1 173 ? -4.319 -7.143 11.125 1.00 97.75 173 ASP A CA 1
ATOM 1374 C C . ASP A 1 173 ? -3.080 -7.272 10.232 1.00 97.75 173 ASP A C 1
ATOM 1376 O O . ASP A 1 173 ? -2.489 -8.352 10.161 1.00 97.75 173 ASP A O 1
ATOM 1380 N N . GLY A 1 174 ? -2.659 -6.192 9.566 1.00 97.12 174 GLY A N 1
ATOM 1381 C CA . GLY A 1 174 ? -1.465 -6.222 8.735 1.00 97.12 174 GLY A CA 1
ATOM 1382 C C . GLY A 1 174 ? -0.926 -4.871 8.282 1.00 97.12 174 GLY A C 1
ATOM 1383 O O . GLY A 1 174 ? -1.480 -3.817 8.595 1.00 97.12 174 GLY A O 1
ATOM 1384 N N . VAL A 1 175 ? 0.180 -4.930 7.543 1.00 97.06 175 VAL A N 1
ATOM 1385 C CA . VAL A 1 175 ? 0.837 -3.778 6.910 1.00 97.06 175 VAL A CA 1
ATOM 1386 C C . VAL A 1 175 ? 0.918 -4.005 5.401 1.00 97.06 175 VAL A C 1
ATOM 1388 O O . VAL A 1 175 ? 1.393 -5.050 4.957 1.00 97.06 175 VAL A O 1
ATOM 1391 N N . GLY A 1 176 ? 0.408 -3.059 4.623 1.00 95.38 176 GLY A N 1
ATOM 1392 C CA . GLY A 1 176 ? 0.558 -3.021 3.175 1.00 95.38 176 GLY A CA 1
ATOM 1393 C C . GLY A 1 176 ? 1.825 -2.253 2.817 1.00 95.38 176 GLY A C 1
ATOM 1394 O O . GLY A 1 176 ? 2.024 -1.128 3.275 1.00 95.38 176 GLY A O 1
ATOM 1395 N N . PHE A 1 177 ? 2.698 -2.882 2.040 1.00 92.94 177 PHE A N 1
ATOM 1396 C CA . PHE A 1 177 ? 3.844 -2.227 1.427 1.00 92.94 177 PHE A CA 1
ATOM 1397 C C . PHE A 1 177 ? 3.470 -1.933 -0.023 1.00 92.94 177 PHE A C 1
ATOM 1399 O O . PHE A 1 177 ? 3.284 -2.882 -0.786 1.00 92.94 177 PHE A O 1
ATOM 1406 N N . GLN A 1 178 ? 3.360 -0.655 -0.403 1.00 91.19 178 GLN A N 1
ATOM 1407 C CA . GLN A 1 178 ? 2.987 -0.284 -1.776 1.00 91.19 178 GLN A CA 1
ATOM 1408 C C . GLN A 1 178 ? 3.910 -0.969 -2.789 1.00 91.19 178 GLN A C 1
ATOM 1410 O O . GLN A 1 178 ? 3.451 -1.742 -3.622 1.00 91.19 178 GLN A O 1
ATOM 1415 N N . GLY A 1 179 ? 5.227 -0.844 -2.613 1.00 89.50 179 GLY A N 1
ATOM 1416 C CA . GLY A 1 179 ? 6.190 -1.523 -3.479 1.00 89.50 179 GLY A CA 1
ATOM 1417 C C . GLY A 1 179 ? 6.434 -0.777 -4.788 1.00 89.50 179 GLY A C 1
ATOM 1418 O O . GLY A 1 179 ? 6.653 -1.415 -5.814 1.00 89.50 179 GLY A O 1
ATOM 1419 N N . HIS A 1 180 ? 6.433 0.556 -4.738 1.00 89.19 180 HIS A N 1
ATOM 1420 C CA . HIS A 1 180 ? 6.940 1.414 -5.805 1.00 89.19 180 HIS A CA 1
ATOM 1421 C C . HIS A 1 180 ? 8.472 1.378 -5.800 1.00 89.19 180 HIS A C 1
ATOM 1423 O O . HIS A 1 180 ? 9.127 2.146 -5.097 1.00 89.19 180 HIS A O 1
ATOM 1429 N N . LEU A 1 181 ? 9.068 0.464 -6.568 1.00 85.88 181 LEU A N 1
ATOM 1430 C CA . LEU A 1 181 ? 10.477 0.077 -6.410 1.00 85.88 181 LEU A CA 1
ATOM 1431 C C . LEU A 1 181 ? 11.488 1.055 -7.041 1.00 85.88 181 LEU A C 1
ATOM 1433 O O . LEU A 1 181 ? 12.505 0.614 -7.578 1.00 85.88 181 LEU A O 1
ATOM 1437 N N . LEU A 1 182 ? 11.224 2.364 -7.018 1.00 75.31 182 LEU A N 1
ATOM 1438 C CA . LEU A 1 182 ? 12.045 3.398 -7.660 1.00 75.31 182 LEU A CA 1
ATOM 1439 C C . LEU A 1 182 ? 13.558 3.163 -7.508 1.00 75.31 182 LEU A C 1
ATOM 1441 O O . LEU A 1 182 ? 14.063 2.840 -6.434 1.00 75.31 182 LEU A O 1
ATOM 1445 N N . GLY A 1 183 ? 14.295 3.317 -8.611 1.00 66.75 183 GLY A N 1
ATOM 1446 C CA . GLY A 1 183 ? 15.735 3.044 -8.655 1.00 66.75 183 GLY A CA 1
ATOM 1447 C C . GLY A 1 183 ? 16.104 1.556 -8.727 1.00 66.75 183 GLY A C 1
ATOM 1448 O O . GLY A 1 183 ? 17.285 1.227 -8.764 1.00 66.75 183 GLY A O 1
ATOM 1449 N N . GLY A 1 184 ? 15.127 0.643 -8.782 1.00 68.88 184 GLY A N 1
ATOM 1450 C CA . GLY A 1 184 ? 15.366 -0.786 -9.015 1.00 68.88 184 GLY A CA 1
ATOM 1451 C C . GLY A 1 184 ? 15.818 -1.568 -7.784 1.00 68.88 184 GLY A C 1
ATOM 1452 O O . GLY A 1 184 ? 16.233 -2.717 -7.927 1.00 68.88 184 GLY A O 1
ATOM 1453 N N . ASN A 1 185 ? 15.731 -0.974 -6.591 1.00 70.00 185 ASN A N 1
ATOM 1454 C CA . ASN A 1 185 ? 16.208 -1.562 -5.342 1.00 70.00 185 ASN A CA 1
ATOM 1455 C C . ASN A 1 185 ? 15.028 -1.930 -4.433 1.00 70.00 185 ASN A C 1
ATOM 1457 O O . ASN A 1 185 ? 14.497 -1.064 -3.740 1.00 70.00 185 ASN A O 1
ATOM 1461 N N . PRO A 1 186 ? 14.614 -3.209 -4.386 1.00 76.62 186 PRO A N 1
ATOM 1462 C CA . PRO A 1 186 ? 13.574 -3.626 -3.463 1.00 76.62 186 PRO A CA 1
ATOM 1463 C C . PRO A 1 186 ? 14.024 -3.475 -2.002 1.00 76.62 186 PRO A C 1
ATOM 1465 O O . PRO A 1 186 ? 15.205 -3.704 -1.707 1.00 76.62 186 PRO A O 1
ATOM 1468 N N . PRO A 1 187 ? 13.098 -3.180 -1.070 1.00 80.50 187 PRO A N 1
ATOM 1469 C CA . PRO A 1 187 ? 13.431 -3.063 0.345 1.00 80.50 187 PRO A CA 1
ATOM 1470 C C . PRO A 1 187 ? 13.927 -4.397 0.925 1.00 80.50 187 PRO A C 1
ATOM 1472 O O . PRO A 1 187 ? 13.765 -5.473 0.332 1.00 80.50 187 PRO A O 1
ATOM 1475 N N . ASP A 1 188 ? 14.507 -4.348 2.129 1.00 83.31 188 ASP A N 1
ATOM 1476 C CA . ASP A 1 188 ? 14.832 -5.553 2.896 1.00 83.31 188 ASP A CA 1
ATOM 1477 C C . ASP A 1 188 ? 13.558 -6.272 3.378 1.00 83.31 188 ASP A C 1
ATOM 1479 O O . ASP A 1 188 ? 13.147 -6.183 4.539 1.00 83.31 188 ASP A O 1
ATOM 1483 N N . TYR A 1 189 ? 12.932 -7.031 2.475 1.00 85.56 189 TYR A N 1
ATOM 1484 C CA . TYR A 1 189 ? 11.753 -7.831 2.788 1.00 85.56 189 TYR A CA 1
ATOM 1485 C C . TYR A 1 189 ? 12.008 -8.857 3.898 1.00 85.56 189 TYR A C 1
ATOM 1487 O O . TYR A 1 189 ? 11.065 -9.227 4.592 1.00 85.56 189 TYR A O 1
ATOM 1495 N N . VAL A 1 190 ? 13.251 -9.315 4.107 1.00 85.81 190 VAL A N 1
ATOM 1496 C CA . VAL A 1 190 ? 13.574 -10.266 5.185 1.00 85.81 190 VAL A CA 1
ATOM 1497 C C . VAL A 1 190 ? 13.467 -9.571 6.540 1.00 85.81 190 VAL A C 1
ATOM 1499 O O . VAL A 1 190 ? 12.815 -10.090 7.451 1.00 85.81 190 VAL A O 1
ATOM 1502 N N . GLY A 1 191 ? 14.073 -8.390 6.676 1.00 87.75 191 GLY A N 1
ATOM 1503 C CA . GLY A 1 191 ? 13.951 -7.551 7.866 1.00 87.75 191 GLY A CA 1
ATOM 1504 C C . GLY A 1 191 ? 12.506 -7.141 8.144 1.00 87.75 191 GLY A C 1
ATOM 1505 O O . GLY A 1 191 ? 12.027 -7.323 9.267 1.00 87.75 191 GLY A O 1
ATOM 1506 N N . LEU A 1 192 ? 11.789 -6.675 7.117 1.00 88.69 192 LEU A N 1
ATOM 1507 C CA . LEU A 1 192 ? 10.378 -6.286 7.220 1.00 88.69 192 LEU A CA 1
ATOM 1508 C C . LEU A 1 192 ? 9.488 -7.461 7.638 1.00 88.69 192 LEU A C 1
ATOM 1510 O O . LEU A 1 192 ? 8.699 -7.329 8.571 1.00 88.69 192 LEU A O 1
ATOM 1514 N N . THR A 1 193 ? 9.676 -8.633 7.029 1.00 89.94 193 THR A N 1
ATOM 1515 C CA . THR A 1 193 ? 8.976 -9.871 7.403 1.00 89.94 193 THR A CA 1
ATOM 1516 C C . THR A 1 193 ? 9.207 -10.211 8.873 1.00 89.94 193 THR A C 1
ATOM 1518 O O . THR A 1 193 ? 8.260 -10.454 9.624 1.00 89.94 193 THR A O 1
ATOM 1521 N N . ARG A 1 194 ? 10.469 -10.196 9.325 1.00 91.75 194 ARG A N 1
ATOM 1522 C CA . ARG A 1 194 ? 10.812 -10.491 10.723 1.00 91.75 194 ARG A CA 1
ATOM 1523 C C . ARG A 1 194 ? 10.113 -9.526 11.683 1.00 91.75 194 ARG A C 1
ATOM 1525 O O . ARG A 1 194 ? 9.609 -9.956 12.721 1.00 91.75 194 ARG A O 1
ATOM 1532 N N . TRP A 1 195 ? 10.075 -8.244 11.334 1.00 93.62 195 TRP A N 1
ATOM 1533 C CA . TRP A 1 195 ? 9.410 -7.213 12.121 1.00 93.62 195 TRP A CA 1
ATOM 1534 C C . TRP A 1 195 ? 7.888 -7.414 12.186 1.00 93.62 195 TRP A C 1
ATOM 1536 O O . TRP A 1 195 ? 7.346 -7.522 13.286 1.00 93.62 195 TRP A O 1
ATOM 1546 N N . VAL A 1 196 ? 7.209 -7.559 11.043 1.00 94.50 196 VAL A N 1
ATOM 1547 C CA . VAL A 1 196 ? 5.751 -7.771 10.981 1.00 94.50 196 VAL A CA 1
ATOM 1548 C C . VAL A 1 196 ? 5.340 -9.009 11.785 1.00 94.50 196 VAL A C 1
ATOM 1550 O O . VAL A 1 196 ? 4.411 -8.957 12.597 1.00 94.50 196 VAL A O 1
ATOM 1553 N N . ARG A 1 197 ? 6.076 -10.118 11.634 1.00 94.44 197 ARG A N 1
ATOM 1554 C CA . ARG A 1 197 ? 5.800 -11.367 12.357 1.00 94.44 197 ARG A CA 1
ATOM 1555 C C . ARG A 1 197 ? 5.951 -11.223 13.869 1.00 94.44 197 ARG A C 1
ATOM 1557 O O . ARG A 1 197 ? 5.151 -11.796 14.604 1.00 94.44 197 ARG A O 1
ATOM 1564 N N . LYS A 1 198 ? 6.921 -10.433 14.346 1.00 96.25 198 LYS A N 1
ATOM 1565 C CA . LYS A 1 198 ? 7.099 -10.152 15.783 1.00 96.25 198 LYS A CA 1
ATOM 1566 C C . LYS A 1 198 ? 5.872 -9.465 16.395 1.00 96.25 198 LYS A C 1
ATOM 1568 O O . LYS A 1 198 ? 5.600 -9.649 17.577 1.00 96.25 198 LYS A O 1
ATOM 1573 N N . LEU A 1 199 ? 5.117 -8.708 15.599 1.00 96.94 199 LEU A N 1
ATOM 1574 C CA . LEU A 1 199 ? 3.881 -8.048 16.030 1.00 96.94 199 LEU A CA 1
ATOM 1575 C C . LEU A 1 199 ? 2.640 -8.954 15.940 1.00 96.94 199 LEU A C 1
ATOM 1577 O O . LEU A 1 199 ? 1.559 -8.562 16.394 1.00 96.94 199 LEU A O 1
ATOM 1581 N N . GLY A 1 200 ? 2.789 -10.161 15.382 1.00 96.94 200 GLY A N 1
ATOM 1582 C CA . GLY A 1 200 ? 1.684 -11.074 15.093 1.00 96.94 200 GLY A CA 1
ATOM 1583 C C . GLY A 1 200 ? 0.782 -10.574 13.964 1.00 96.94 200 GLY A C 1
ATOM 1584 O O . GLY A 1 200 ? -0.412 -10.864 13.971 1.00 96.94 200 GLY A O 1
ATOM 1585 N N . LEU A 1 201 ? 1.334 -9.781 13.041 1.00 97.69 201 LEU A N 1
ATOM 1586 C CA . LEU A 1 201 ? 0.611 -9.168 11.931 1.00 97.69 201 LEU A CA 1
ATOM 1587 C C . LEU A 1 201 ? 0.859 -9.915 10.612 1.00 97.69 201 LEU A C 1
ATOM 1589 O O . LEU A 1 201 ? 1.792 -10.711 10.486 1.00 97.69 201 LEU A O 1
ATOM 1593 N N . ARG A 1 202 ? 0.004 -9.644 9.626 1.00 96.94 202 ARG A N 1
ATOM 1594 C CA . ARG A 1 202 ? 0.176 -10.024 8.217 1.00 96.94 202 ARG A CA 1
ATOM 1595 C C . ARG A 1 202 ? 0.855 -8.906 7.436 1.00 96.94 202 ARG A C 1
ATOM 1597 O O . ARG A 1 202 ? 0.921 -7.769 7.899 1.00 96.94 202 ARG A O 1
ATOM 1604 N N . TRP A 1 203 ? 1.302 -9.206 6.225 1.00 95.88 203 TRP A N 1
ATOM 1605 C CA . TRP A 1 203 ? 1.697 -8.168 5.280 1.00 95.88 203 TRP A CA 1
ATOM 1606 C C . TRP A 1 203 ? 1.282 -8.505 3.855 1.00 95.88 203 TRP A C 1
ATOM 1608 O O . TRP A 1 203 ? 0.935 -9.645 3.549 1.00 95.88 203 TRP A O 1
ATOM 1618 N N . ALA A 1 204 ? 1.264 -7.487 3.006 1.00 95.44 204 ALA A N 1
ATOM 1619 C CA . ALA A 1 204 ? 0.936 -7.600 1.595 1.00 95.44 204 ALA A CA 1
ATOM 1620 C C . ALA A 1 204 ? 1.808 -6.644 0.783 1.00 95.44 204 ALA A C 1
ATOM 1622 O O . ALA A 1 204 ? 2.262 -5.627 1.308 1.00 95.44 204 ALA A O 1
ATOM 1623 N N . ILE A 1 205 ? 2.001 -6.965 -0.494 1.00 94.69 205 ILE A N 1
ATOM 1624 C CA . ILE A 1 205 ? 2.474 -5.995 -1.482 1.00 94.69 205 ILE A CA 1
ATOM 1625 C C . ILE A 1 205 ? 1.245 -5.490 -2.234 1.00 94.69 205 ILE A C 1
ATOM 1627 O O . ILE A 1 205 ? 0.515 -6.296 -2.815 1.00 94.69 205 ILE A O 1
ATOM 1631 N N . THR A 1 206 ? 0.975 -4.193 -2.175 1.00 94.69 206 THR A N 1
ATOM 1632 C CA . THR A 1 206 ? -0.334 -3.630 -2.549 1.00 94.69 206 THR A CA 1
ATOM 1633 C C . THR A 1 206 ? -0.330 -2.882 -3.879 1.00 94.69 206 THR A C 1
ATOM 1635 O O . THR A 1 206 ? -1.378 -2.802 -4.515 1.00 94.69 206 THR A O 1
ATOM 1638 N N . GLU A 1 207 ? 0.819 -2.381 -4.333 1.00 93.94 207 GLU A N 1
ATOM 1639 C CA . GLU A 1 207 ? 0.931 -1.464 -5.477 1.00 93.94 207 GLU A CA 1
ATOM 1640 C C . GLU A 1 207 ? 2.250 -1.678 -6.256 1.00 93.94 207 GLU A C 1
ATOM 1642 O O . GLU A 1 207 ? 2.929 -0.732 -6.644 1.00 93.94 207 GLU A O 1
ATOM 1647 N N . LEU A 1 208 ? 2.644 -2.938 -6.484 1.00 94.19 208 LEU A N 1
ATOM 1648 C CA . LEU A 1 208 ? 3.938 -3.274 -7.081 1.00 94.19 208 LEU A CA 1
ATOM 1649 C C . LEU A 1 208 ? 4.073 -2.704 -8.497 1.00 94.19 208 LEU A C 1
ATOM 1651 O O . LEU A 1 208 ? 3.380 -3.138 -9.421 1.00 94.19 208 LEU A O 1
ATOM 1655 N N . ASP A 1 209 ? 5.019 -1.792 -8.677 1.00 94.62 209 ASP A N 1
ATOM 1656 C CA . ASP A 1 209 ? 5.467 -1.305 -9.974 1.00 94.62 209 ASP A CA 1
ATOM 1657 C C . ASP A 1 209 ? 6.950 -0.890 -9.917 1.00 94.62 209 ASP A C 1
ATOM 1659 O O . ASP A 1 209 ? 7.574 -0.796 -8.856 1.00 94.62 209 ASP A O 1
ATOM 1663 N N . LEU A 1 210 ? 7.566 -0.756 -11.090 1.00 93.00 210 LEU A N 1
ATOM 1664 C CA . LEU A 1 210 ? 8.939 -0.280 -11.223 1.00 93.00 210 LEU A CA 1
ATOM 1665 C C . LEU A 1 210 ? 9.053 0.475 -12.544 1.00 93.00 210 LEU A C 1
ATOM 1667 O O . LEU A 1 210 ? 9.281 -0.175 -13.564 1.00 93.00 210 LEU A O 1
ATOM 1671 N N . PRO A 1 211 ? 8.919 1.805 -12.571 1.00 91.25 211 PRO A N 1
ATOM 1672 C CA . PRO A 1 211 ? 9.114 2.551 -13.803 1.00 91.25 211 PRO A CA 1
ATOM 1673 C C . PRO A 1 211 ? 10.550 2.442 -14.320 1.00 91.25 211 PRO A C 1
ATOM 1675 O O . PRO A 1 211 ? 11.508 2.353 -13.552 1.00 91.25 211 PRO A O 1
ATOM 1678 N N . LEU A 1 212 ? 10.687 2.512 -15.639 1.00 89.12 212 LEU A N 1
ATOM 1679 C CA . LEU A 1 212 ? 11.953 2.604 -16.350 1.00 89.12 212 LEU A CA 1
ATOM 1680 C C . LEU A 1 212 ? 12.031 3.947 -17.094 1.00 89.12 212 LEU A C 1
ATOM 1682 O O . LEU A 1 212 ? 10.999 4.453 -17.532 1.00 89.12 212 LEU A O 1
ATOM 1686 N N . PRO A 1 213 ? 13.220 4.527 -17.301 1.00 87.56 213 PRO A N 1
ATOM 1687 C CA . PRO A 1 213 ? 13.401 5.675 -18.174 1.00 87.56 213 PRO A CA 1
ATOM 1688 C C . PRO A 1 213 ? 12.908 5.398 -19.594 1.00 87.56 213 PRO A C 1
ATOM 1690 O O . PRO A 1 213 ? 13.009 4.273 -20.099 1.00 87.56 213 PRO A O 1
ATOM 1693 N N . ALA A 1 214 ? 12.420 6.434 -20.272 1.00 86.69 214 ALA A N 1
ATOM 1694 C CA . ALA A 1 214 ? 12.129 6.346 -21.698 1.00 86.69 214 ALA A CA 1
ATOM 1695 C C . ALA A 1 214 ? 13.372 5.873 -22.476 1.00 86.69 214 ALA A C 1
ATOM 1697 O O . ALA A 1 214 ? 14.477 6.370 -22.275 1.00 86.69 214 ALA A O 1
ATOM 1698 N N . GLY A 1 215 ? 13.197 4.879 -23.352 1.00 87.44 215 GLY A N 1
ATOM 1699 C CA . GLY A 1 215 ? 14.311 4.288 -24.101 1.00 87.44 215 GLY A CA 1
ATOM 1700 C C . GLY A 1 215 ? 15.165 3.287 -23.312 1.00 87.44 215 GLY A C 1
ATOM 1701 O O . GLY A 1 215 ? 16.242 2.927 -23.782 1.00 87.44 215 GLY A O 1
ATOM 1702 N N . ALA A 1 216 ? 14.696 2.806 -22.152 1.00 88.94 216 ALA A N 1
ATOM 1703 C CA . ALA A 1 216 ? 15.375 1.774 -21.369 1.00 88.94 216 ALA A CA 1
ATOM 1704 C C . ALA A 1 216 ? 15.848 0.587 -22.227 1.00 88.94 216 ALA A C 1
ATOM 1706 O O . ALA A 1 216 ? 15.187 0.175 -23.186 1.00 88.94 216 ALA A O 1
ATOM 1707 N N . SER A 1 217 ? 16.991 0.011 -21.864 1.00 89.69 217 SER A N 1
ATOM 1708 C CA . SER A 1 217 ? 17.635 -1.095 -22.573 1.00 89.69 217 SER A CA 1
ATOM 1709 C C . SER A 1 217 ? 16.971 -2.451 -22.288 1.00 89.69 217 SER A C 1
ATOM 1711 O O . SER A 1 217 ? 16.100 -2.590 -21.426 1.00 89.69 217 SER A O 1
ATOM 1713 N N . ALA A 1 218 ? 17.391 -3.502 -22.998 1.00 92.25 218 ALA A N 1
ATOM 1714 C CA . ALA A 1 218 ? 16.997 -4.873 -22.660 1.00 92.25 218 ALA A CA 1
ATOM 1715 C C . ALA A 1 218 ? 17.454 -5.262 -21.239 1.00 92.25 218 ALA A C 1
ATOM 1717 O O . ALA A 1 218 ? 16.700 -5.875 -20.489 1.00 92.25 218 ALA A O 1
ATOM 1718 N N . ASN A 1 219 ? 18.654 -4.832 -20.841 1.00 89.06 219 ASN A N 1
ATOM 1719 C CA . ASN A 1 219 ? 19.208 -5.098 -19.516 1.00 89.06 219 ASN A CA 1
ATOM 1720 C C . ASN A 1 219 ? 18.402 -4.412 -18.395 1.00 89.06 219 ASN A C 1
ATOM 1722 O O . ASN A 1 219 ? 18.195 -4.998 -17.336 1.00 89.06 219 ASN A O 1
ATOM 1726 N N . ASP A 1 220 ? 17.880 -3.205 -18.634 1.00 87.94 220 ASP A N 1
ATOM 1727 C CA . ASP A 1 220 ? 16.965 -2.535 -17.696 1.00 87.94 220 ASP A CA 1
ATOM 1728 C C . ASP A 1 220 ? 15.679 -3.339 -17.478 1.00 87.94 220 ASP A C 1
ATOM 1730 O O . ASP A 1 220 ? 15.239 -3.517 -16.343 1.00 87.94 220 ASP A O 1
ATOM 1734 N N . ARG A 1 221 ? 15.110 -3.897 -18.553 1.00 92.50 221 ARG A N 1
ATOM 1735 C CA . ARG A 1 221 ? 13.904 -4.738 -18.483 1.00 92.50 221 ARG A CA 1
ATOM 1736 C C . ARG A 1 221 ? 14.154 -6.069 -17.770 1.00 92.50 221 ARG A C 1
ATOM 1738 O O . ARG A 1 221 ? 13.279 -6.548 -17.049 1.00 92.50 221 ARG A O 1
ATOM 1745 N N . GLU A 1 222 ? 15.340 -6.653 -17.919 1.00 91.94 222 GLU A N 1
ATOM 1746 C CA . GLU A 1 222 ? 15.737 -7.838 -17.145 1.00 91.94 222 GLU A CA 1
ATOM 1747 C C . GLU A 1 222 ? 15.906 -7.510 -15.655 1.00 91.94 222 GLU A C 1
ATOM 1749 O O . GLU A 1 222 ? 15.395 -8.236 -14.797 1.00 91.94 222 GLU A O 1
ATOM 1754 N N . ARG A 1 223 ? 16.539 -6.374 -15.322 1.00 89.69 223 ARG A N 1
ATOM 1755 C CA . ARG A 1 223 ? 16.642 -5.888 -13.934 1.00 89.69 223 ARG A CA 1
ATOM 1756 C C . ARG A 1 223 ? 15.272 -5.624 -13.315 1.00 89.69 223 ARG A C 1
ATOM 1758 O O . ARG A 1 223 ? 15.042 -6.025 -12.173 1.00 89.69 223 ARG A O 1
ATOM 1765 N N . GLN A 1 224 ? 14.346 -5.045 -14.079 1.00 93.75 224 GLN A N 1
ATOM 1766 C CA . GLN A 1 224 ? 12.953 -4.890 -13.662 1.00 93.75 224 GLN A CA 1
ATOM 1767 C C . GLN A 1 224 ? 12.322 -6.231 -13.294 1.00 93.75 224 GLN A C 1
ATOM 1769 O O . GLN A 1 224 ? 11.750 -6.384 -12.212 1.00 93.75 224 GLN A O 1
ATOM 1774 N N . GLY A 1 225 ? 12.467 -7.232 -14.165 1.00 95.12 225 GLY A N 1
ATOM 1775 C CA . GLY A 1 225 ? 11.955 -8.567 -13.884 1.00 95.12 225 GLY A CA 1
ATOM 1776 C C . GLY A 1 225 ? 12.586 -9.213 -12.655 1.00 95.12 225 GLY A C 1
ATOM 1777 O O . GLY A 1 225 ? 11.875 -9.837 -11.864 1.00 95.12 225 GLY A O 1
ATOM 1778 N N . ALA A 1 226 ? 13.890 -9.033 -12.443 1.00 92.38 226 ALA A N 1
ATOM 1779 C CA . ALA A 1 226 ? 14.574 -9.529 -11.253 1.00 92.38 226 ALA A CA 1
ATOM 1780 C C . ALA A 1 226 ? 14.035 -8.889 -9.959 1.00 92.38 226 ALA A C 1
ATOM 1782 O O . ALA A 1 226 ? 13.789 -9.609 -8.985 1.00 92.38 226 ALA A O 1
ATOM 1783 N N . ALA A 1 227 ? 13.787 -7.575 -9.961 1.00 91.00 227 ALA A N 1
ATOM 1784 C CA . ALA A 1 227 ? 13.222 -6.850 -8.822 1.00 91.00 227 ALA A CA 1
ATOM 1785 C C . ALA A 1 227 ? 11.807 -7.346 -8.468 1.00 91.00 227 ALA A C 1
ATOM 1787 O O . ALA A 1 227 ? 11.541 -7.693 -7.312 1.00 91.00 227 ALA A O 1
ATOM 1788 N N . PHE A 1 228 ? 10.920 -7.493 -9.460 1.00 95.44 228 PHE A N 1
ATOM 1789 C CA . PHE A 1 228 ? 9.584 -8.062 -9.238 1.00 95.44 228 PHE A CA 1
ATOM 1790 C C . PHE A 1 228 ? 9.638 -9.510 -8.755 1.00 95.44 228 PHE A C 1
ATOM 1792 O O . PHE A 1 228 ? 8.933 -9.881 -7.815 1.00 95.44 228 PHE A O 1
ATOM 1799 N N . ALA A 1 229 ? 10.505 -10.336 -9.343 1.00 95.06 229 ALA A N 1
ATOM 1800 C CA . ALA A 1 229 ? 10.683 -11.714 -8.906 1.00 95.06 229 ALA A CA 1
ATOM 1801 C C . ALA A 1 229 ? 11.169 -11.795 -7.449 1.00 95.06 229 ALA A C 1
ATOM 1803 O O . ALA A 1 229 ? 10.741 -12.690 -6.719 1.00 95.06 229 ALA A O 1
ATOM 1804 N N . GLN A 1 230 ? 12.036 -10.880 -7.003 1.00 91.88 230 GLN A N 1
ATOM 1805 C CA . GLN A 1 230 ? 12.467 -10.803 -5.605 1.00 91.88 230 GLN A CA 1
ATOM 1806 C C . GLN A 1 230 ? 11.294 -10.478 -4.671 1.00 91.88 230 GLN A C 1
ATOM 1808 O O . GLN A 1 230 ? 11.121 -11.174 -3.669 1.00 91.88 230 GLN A O 1
ATOM 1813 N N . ALA A 1 231 ? 10.484 -9.473 -5.009 1.00 91.94 231 ALA A N 1
ATOM 1814 C CA . ALA A 1 231 ? 9.310 -9.072 -4.234 1.00 91.94 231 ALA A CA 1
ATOM 1815 C C . ALA A 1 231 ? 8.284 -10.217 -4.111 1.00 91.94 231 ALA A C 1
ATOM 1817 O O . ALA A 1 231 ? 7.880 -10.600 -3.011 1.00 91.94 231 ALA A O 1
ATOM 1818 N N . VAL A 1 232 ? 7.953 -10.861 -5.234 1.00 95.50 232 VAL A N 1
ATOM 1819 C CA . VAL A 1 232 ? 7.019 -11.997 -5.279 1.00 95.50 232 VAL A CA 1
ATOM 1820 C C . VAL A 1 232 ? 7.550 -13.201 -4.495 1.00 95.50 232 VAL A C 1
ATOM 1822 O O . VAL A 1 232 ? 6.807 -13.812 -3.725 1.00 95.50 232 VAL A O 1
ATOM 1825 N N . LYS A 1 233 ? 8.844 -13.531 -4.625 1.00 94.94 233 LYS A N 1
ATOM 1826 C CA . LYS A 1 233 ? 9.472 -14.613 -3.843 1.00 94.94 233 LYS A CA 1
ATOM 1827 C C . LYS A 1 233 ? 9.450 -14.326 -2.348 1.00 94.94 233 LYS A C 1
ATOM 1829 O O . LYS A 1 233 ? 9.302 -15.268 -1.572 1.00 94.94 233 LYS A O 1
ATOM 1834 N N . ALA A 1 234 ? 9.626 -13.070 -1.942 1.00 92.69 234 ALA A N 1
ATOM 1835 C CA . ALA A 1 234 ? 9.568 -12.698 -0.537 1.00 92.69 234 ALA A CA 1
ATOM 1836 C C . ALA A 1 234 ? 8.179 -12.977 0.051 1.00 92.69 234 ALA A C 1
ATOM 1838 O O . ALA A 1 234 ? 8.095 -13.660 1.067 1.00 92.69 234 ALA A O 1
ATOM 1839 N N . CYS A 1 235 ? 7.110 -12.552 -0.633 1.00 94.69 235 CYS A N 1
ATOM 1840 C CA . CYS A 1 235 ? 5.742 -12.838 -0.195 1.00 94.69 235 CYS A CA 1
ATOM 1841 C C . CYS A 1 235 ? 5.455 -14.345 -0.180 1.00 94.69 235 CYS A C 1
ATOM 1843 O O . CYS A 1 235 ? 5.039 -14.887 0.837 1.00 94.69 235 CYS A O 1
ATOM 1845 N N . ARG A 1 236 ? 5.770 -15.060 -1.270 1.00 95.12 236 ARG A N 1
ATOM 1846 C CA . ARG A 1 236 ? 5.521 -16.509 -1.388 1.00 95.12 236 ARG A CA 1
ATOM 1847 C C . ARG A 1 236 ? 6.173 -17.337 -0.273 1.00 95.12 236 ARG A C 1
ATOM 1849 O O . ARG A 1 236 ? 5.656 -18.390 0.088 1.00 95.12 236 ARG A O 1
ATOM 1856 N N . ARG A 1 237 ? 7.333 -16.909 0.232 1.00 93.75 237 ARG A N 1
ATOM 1857 C CA . ARG A 1 237 ? 8.094 -17.635 1.263 1.00 93.75 237 ARG A CA 1
ATOM 1858 C C . ARG A 1 237 ? 7.567 -17.426 2.681 1.00 93.75 237 ARG A C 1
ATOM 1860 O O . ARG A 1 237 ? 7.967 -18.182 3.563 1.00 93.75 237 ARG A O 1
ATOM 1867 N N . ASP A 1 238 ? 6.716 -16.431 2.918 1.00 94.06 238 ASP A N 1
ATOM 1868 C CA . ASP A 1 238 ? 6.196 -16.134 4.251 1.00 94.06 238 ASP A CA 1
ATOM 1869 C C . ASP A 1 238 ? 4.690 -16.416 4.335 1.00 94.06 238 ASP A C 1
ATOM 1871 O O . ASP A 1 238 ? 3.911 -15.735 3.677 1.00 94.06 238 ASP A O 1
ATOM 1875 N N . PRO A 1 239 ? 4.226 -17.338 5.200 1.00 93.62 239 PRO A N 1
ATOM 1876 C CA . PRO A 1 239 ? 2.794 -17.596 5.374 1.00 93.62 239 PRO A CA 1
ATOM 1877 C C . PRO A 1 239 ? 1.996 -16.393 5.914 1.00 93.62 239 PRO A C 1
ATOM 1879 O O . PRO A 1 239 ? 0.762 -16.424 5.915 1.00 93.62 239 PRO A O 1
ATOM 1882 N N . ALA A 1 240 ? 2.665 -15.343 6.406 1.00 93.56 240 ALA A N 1
ATOM 1883 C CA . ALA A 1 240 ? 2.013 -14.089 6.778 1.00 93.56 240 ALA A CA 1
ATOM 1884 C C . ALA A 1 240 ? 1.682 -13.185 5.570 1.00 93.56 240 ALA A C 1
ATOM 1886 O O . ALA A 1 240 ? 0.924 -12.228 5.752 1.00 93.56 240 ALA A O 1
ATOM 1887 N N . CYS A 1 241 ? 2.183 -13.505 4.369 1.00 95.31 241 CYS A N 1
ATOM 1888 C CA . CYS A 1 241 ? 1.865 -12.825 3.117 1.00 95.31 241 CYS A CA 1
ATOM 1889 C C . CYS A 1 241 ? 1.113 -13.743 2.153 1.00 95.31 241 CYS A C 1
ATOM 1891 O O . CYS A 1 241 ? 1.540 -14.849 1.841 1.00 95.31 241 CYS A O 1
ATOM 1893 N N . ASP A 1 242 ? -0.031 -13.267 1.669 1.00 89.75 242 ASP A N 1
ATOM 1894 C CA . ASP A 1 242 ? -0.865 -13.996 0.708 1.00 89.75 242 ASP A CA 1
ATOM 1895 C C . ASP A 1 242 ? -1.370 -13.115 -0.439 1.00 89.75 242 ASP A C 1
ATOM 1897 O O . ASP A 1 242 ? -2.274 -13.512 -1.172 1.00 89.75 242 ASP A O 1
ATOM 1901 N N . THR A 1 243 ? -0.834 -11.898 -0.564 1.00 94.19 243 THR A N 1
ATOM 1902 C CA . THR A 1 243 ? -1.332 -10.885 -1.496 1.00 94.19 243 THR A CA 1
ATOM 1903 C C . THR A 1 243 ? -0.166 -10.100 -2.093 1.00 94.19 243 THR A C 1
ATOM 1905 O O . THR A 1 243 ? 0.596 -9.460 -1.369 1.00 94.19 243 THR A O 1
ATOM 1908 N N . VAL A 1 244 ? -0.057 -10.151 -3.422 1.00 95.50 244 VAL A N 1
ATOM 1909 C CA . VAL A 1 244 ? 0.760 -9.249 -4.241 1.00 95.50 244 VAL A CA 1
ATOM 1910 C C . VAL A 1 244 ? -0.150 -8.668 -5.314 1.00 95.50 244 VAL A C 1
ATOM 1912 O O . VAL A 1 244 ? -0.761 -9.421 -6.074 1.00 95.50 244 VAL A O 1
ATOM 1915 N N . VAL A 1 245 ? -0.244 -7.347 -5.370 1.00 95.75 245 VAL A N 1
ATOM 1916 C CA . VAL A 1 245 ? -1.007 -6.606 -6.375 1.00 95.75 245 VAL A CA 1
ATOM 1917 C C . VAL A 1 245 ? -0.035 -5.729 -7.151 1.00 95.75 245 VAL A C 1
ATOM 1919 O O . VAL A 1 245 ? 0.793 -5.052 -6.553 1.00 95.75 245 VAL A O 1
ATOM 1922 N N . PHE A 1 246 ? -0.119 -5.776 -8.480 1.00 96.44 246 PHE A N 1
ATOM 1923 C CA . PHE A 1 246 ? 0.618 -4.872 -9.360 1.00 96.44 246 PHE A CA 1
ATOM 1924 C C . PHE A 1 246 ? -0.189 -3.597 -9.587 1.00 96.44 246 PHE A C 1
ATOM 1926 O O . PHE A 1 246 ? -1.402 -3.674 -9.815 1.00 96.44 246 PHE A O 1
ATOM 1933 N N . TRP A 1 247 ? 0.472 -2.438 -9.573 1.00 95.06 247 TRP A N 1
ATOM 1934 C CA . TRP A 1 247 ? -0.187 -1.148 -9.784 1.00 95.06 247 TRP A CA 1
ATOM 1935 C C . TRP A 1 247 ? -0.344 -0.815 -11.268 1.00 95.06 247 TRP A C 1
ATOM 1937 O O . TRP A 1 247 ? 0.298 0.065 -11.839 1.00 95.06 247 TRP A O 1
ATOM 1947 N N . GLY A 1 248 ? -1.216 -1.586 -11.913 1.00 92.69 248 GLY A N 1
ATOM 1948 C CA . GLY A 1 248 ? -1.542 -1.446 -13.324 1.00 92.69 248 GLY A CA 1
ATOM 1949 C C . GLY A 1 248 ? -1.379 -2.749 -14.092 1.00 92.69 248 GLY A C 1
ATOM 1950 O O . GLY A 1 248 ? -0.514 -3.577 -13.809 1.00 92.69 248 GLY A O 1
ATOM 1951 N N . LEU A 1 249 ? -2.241 -2.922 -15.092 1.00 93.75 249 LEU A N 1
ATOM 1952 C CA . LEU A 1 249 ? -2.186 -4.072 -15.989 1.00 93.75 249 LEU A CA 1
ATOM 1953 C C . LEU A 1 249 ? -1.137 -3.885 -17.091 1.00 93.75 249 LEU A C 1
ATOM 1955 O O . LEU A 1 249 ? -0.464 -4.839 -17.448 1.00 93.75 249 LEU A O 1
ATOM 1959 N N . SER A 1 250 ? -1.025 -2.683 -17.654 1.00 96.12 250 SER A N 1
ATOM 1960 C CA . SER A 1 250 ? -0.228 -2.411 -18.852 1.00 96.12 250 SER A CA 1
ATOM 1961 C C . SER A 1 250 ? 0.455 -1.056 -18.767 1.00 96.12 250 SER A C 1
ATOM 1963 O O . SER A 1 250 ? -0.113 -0.088 -18.253 1.00 96.12 250 SER A O 1
ATOM 1965 N N . ASP A 1 251 ? 1.628 -0.973 -19.391 1.00 96.75 251 ASP A N 1
ATOM 1966 C CA . ASP A 1 251 ? 2.425 0.244 -19.553 1.00 96.75 251 ASP A CA 1
ATOM 1967 C C . ASP A 1 251 ? 1.695 1.358 -20.318 1.00 96.75 251 ASP A C 1
ATOM 1969 O O . ASP A 1 251 ? 2.099 2.526 -20.268 1.00 96.75 251 ASP A O 1
ATOM 1973 N N . ARG A 1 252 ? 0.590 1.020 -20.998 1.00 95.12 252 ARG A N 1
ATOM 1974 C CA . ARG A 1 252 ? -0.319 1.993 -21.612 1.00 95.12 252 ARG A CA 1
ATOM 1975 C C . ARG A 1 252 ? -0.937 2.948 -20.590 1.00 95.12 252 ARG A C 1
ATOM 1977 O O . ARG A 1 252 ? -1.185 4.098 -20.931 1.00 95.12 252 ARG A O 1
ATOM 1984 N N . TYR A 1 253 ? -1.189 2.474 -19.371 1.00 93.94 253 TYR A N 1
ATOM 1985 C CA . TYR A 1 253 ? -1.964 3.188 -18.351 1.00 93.94 253 TYR A CA 1
ATOM 1986 C C . TYR A 1 253 ? -1.160 3.479 -17.080 1.00 93.94 253 TYR A C 1
ATOM 1988 O O . TYR A 1 253 ? -1.742 3.744 -16.031 1.00 93.94 253 TYR A O 1
ATOM 1996 N N . THR A 1 254 ? 0.171 3.390 -17.137 1.00 91.50 254 THR A N 1
ATOM 1997 C CA . THR A 1 254 ? 0.997 3.685 -15.964 1.00 91.50 254 THR A CA 1
ATOM 1998 C C . THR A 1 254 ? 0.919 5.166 -15.590 1.00 91.50 254 THR A C 1
ATOM 2000 O O . THR A 1 254 ? 1.172 6.045 -16.415 1.00 91.50 254 THR A O 1
ATOM 2003 N N . TRP A 1 255 ? 0.608 5.436 -14.323 1.00 89.69 255 TRP A N 1
ATOM 2004 C CA . TRP A 1 255 ? 0.540 6.782 -13.749 1.00 89.69 255 TRP A CA 1
ATOM 2005 C C . TRP A 1 255 ? 1.889 7.521 -13.773 1.00 89.69 255 TRP A C 1
ATOM 2007 O O . TRP A 1 255 ? 1.921 8.750 -13.825 1.00 89.69 255 TRP A O 1
ATOM 2017 N N . TRP A 1 256 ? 3.004 6.780 -13.818 1.00 87.12 256 TRP A N 1
ATOM 2018 C CA . TRP A 1 256 ? 4.358 7.327 -13.934 1.00 87.12 256 TRP A CA 1
ATOM 2019 C C . TRP A 1 256 ? 4.546 8.197 -15.174 1.00 87.12 256 TRP A C 1
ATOM 2021 O O . TRP A 1 256 ? 5.256 9.202 -15.108 1.00 87.12 256 TRP A O 1
ATOM 2031 N N . ARG A 1 257 ? 3.874 7.858 -16.282 1.00 88.62 257 ARG A N 1
ATOM 2032 C CA . ARG A 1 257 ? 3.972 8.617 -17.532 1.00 88.62 257 ARG A CA 1
ATOM 2033 C C . ARG A 1 257 ? 3.487 10.050 -17.341 1.00 88.62 257 ARG A C 1
ATOM 2035 O O . ARG A 1 257 ? 4.192 10.979 -17.723 1.00 88.62 257 ARG A O 1
ATOM 2042 N N . ASP A 1 258 ? 2.325 10.221 -16.721 1.00 85.88 258 ASP A N 1
ATOM 2043 C CA . ASP A 1 258 ? 1.727 11.540 -16.510 1.00 85.88 258 ASP A CA 1
ATOM 2044 C C . ASP A 1 258 ? 2.461 12.300 -15.403 1.00 85.88 258 ASP A C 1
ATOM 2046 O O . ASP A 1 258 ? 2.790 13.475 -15.569 1.00 85.88 258 ASP A O 1
ATOM 2050 N N . LEU A 1 259 ? 2.797 11.608 -14.307 1.00 82.94 259 LEU A N 1
ATOM 2051 C CA . LEU A 1 259 ? 3.519 12.191 -13.175 1.00 82.94 259 LEU A CA 1
ATOM 2052 C C . LEU A 1 259 ? 4.877 12.777 -13.585 1.00 82.94 259 LEU A C 1
ATOM 2054 O O . LEU A 1 259 ? 5.273 13.824 -13.080 1.00 82.94 259 LEU A O 1
ATOM 2058 N N . THR A 1 260 ? 5.586 12.108 -14.494 1.00 82.19 260 THR A N 1
ATOM 2059 C CA . THR A 1 260 ? 6.957 12.472 -14.891 1.00 82.19 260 THR A CA 1
ATOM 2060 C C . THR A 1 260 ? 7.050 13.082 -16.284 1.00 82.19 260 THR A C 1
ATOM 2062 O O . THR A 1 260 ? 8.146 13.211 -16.827 1.00 82.19 260 THR A O 1
ATOM 2065 N N . ARG A 1 261 ? 5.907 13.433 -16.894 1.00 86.62 261 ARG A N 1
ATOM 2066 C CA . ARG A 1 261 ? 5.829 13.972 -18.265 1.00 86.62 261 ARG A CA 1
ATOM 2067 C C . ARG A 1 261 ? 6.575 13.105 -19.292 1.00 86.62 261 ARG A C 1
ATOM 2069 O O . ARG A 1 261 ? 7.193 13.611 -20.223 1.00 86.62 261 ARG A O 1
ATOM 2076 N N . GLY A 1 262 ? 6.506 11.787 -19.118 1.00 85.75 262 GLY A N 1
ATOM 2077 C CA . GLY A 1 262 ? 7.098 10.795 -20.011 1.00 85.75 262 GLY A CA 1
ATOM 2078 C C . GLY A 1 262 ? 8.559 10.440 -19.738 1.00 85.75 262 GLY A C 1
ATOM 2079 O O . GLY A 1 262 ? 9.082 9.590 -20.454 1.00 85.75 262 GLY A O 1
ATOM 2080 N N . ALA A 1 263 ? 9.210 11.016 -18.720 1.00 85.00 263 ALA A N 1
ATOM 2081 C CA . ALA A 1 263 ? 10.578 10.634 -18.360 1.00 85.00 263 ALA A CA 1
ATOM 2082 C C . ALA A 1 263 ? 10.653 9.184 -17.854 1.00 85.00 263 ALA A C 1
ATOM 2084 O O . ALA A 1 263 ? 11.592 8.458 -18.180 1.00 85.00 263 ALA A O 1
A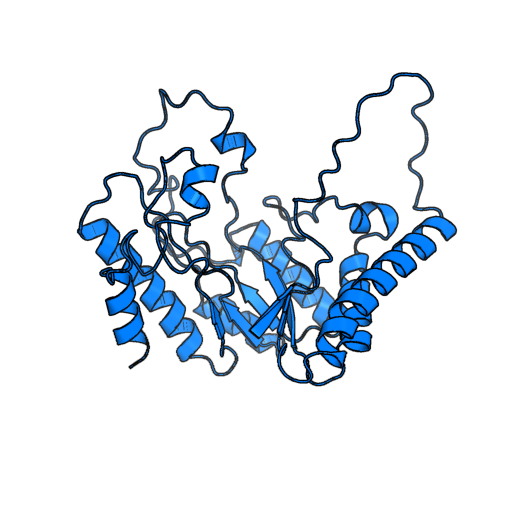TOM 2085 N N . LEU A 1 264 ? 9.635 8.753 -17.106 1.00 88.00 264 LEU A N 1
ATOM 2086 C CA . LEU A 1 264 ? 9.466 7.401 -16.595 1.00 88.00 264 LEU A CA 1
ATOM 2087 C C . LEU A 1 264 ? 8.242 6.725 -17.226 1.00 88.00 264 LEU A C 1
ATOM 2089 O O . LEU A 1 264 ? 7.135 7.265 -17.251 1.00 88.00 264 LEU A O 1
ATOM 2093 N N . VAL A 1 265 ? 8.456 5.520 -17.741 1.00 90.56 265 VAL A N 1
ATOM 2094 C CA . VAL A 1 265 ? 7.502 4.707 -18.501 1.00 90.56 265 VAL A CA 1
ATOM 2095 C C . VAL A 1 265 ? 7.665 3.224 -18.140 1.00 90.56 265 VAL A C 1
ATOM 2097 O O . VAL A 1 265 ? 8.379 2.869 -17.208 1.00 90.56 265 VAL A O 1
ATOM 2100 N N . ASP A 1 266 ? 6.983 2.343 -18.867 1.00 93.81 266 ASP A N 1
ATOM 2101 C CA . ASP A 1 266 ? 7.209 0.897 -18.853 1.00 93.81 266 ASP A CA 1
ATOM 2102 C C . ASP A 1 266 ? 7.207 0.224 -17.462 1.00 93.81 266 ASP A C 1
ATOM 2104 O O . ASP A 1 266 ? 8.025 -0.659 -17.197 1.00 93.81 266 ASP A O 1
ATOM 2108 N N . ALA A 1 267 ? 6.308 0.626 -16.556 1.00 95.06 267 ALA A N 1
ATOM 2109 C CA . ALA A 1 267 ? 6.378 0.270 -15.135 1.00 95.06 267 ALA A CA 1
ATOM 2110 C C . ALA A 1 267 ? 5.798 -1.102 -14.737 1.00 95.06 267 ALA A C 1
ATOM 2112 O O . ALA A 1 267 ? 5.947 -1.517 -13.588 1.00 95.06 267 ALA A O 1
ATOM 2113 N N . THR A 1 268 ? 5.102 -1.791 -15.643 1.00 96.69 268 THR A N 1
ATOM 2114 C CA . THR A 1 268 ? 4.236 -2.942 -15.330 1.00 96.69 268 THR A CA 1
ATOM 2115 C C . THR A 1 268 ? 4.713 -4.245 -15.991 1.00 96.69 268 THR A C 1
ATOM 2117 O O . THR A 1 268 ? 5.800 -4.317 -16.569 1.00 96.69 268 THR A O 1
ATOM 2120 N N . LEU A 1 269 ? 3.915 -5.316 -15.896 1.00 98.00 269 LEU A N 1
ATOM 2121 C CA . LEU A 1 269 ? 4.237 -6.635 -16.459 1.00 98.00 269 LEU A CA 1
ATOM 2122 C C . LEU A 1 269 ? 4.037 -6.738 -17.976 1.00 98.00 269 LEU A C 1
ATOM 2124 O O . LEU A 1 269 ? 4.658 -7.598 -18.608 1.00 98.00 269 LEU A O 1
ATOM 2128 N N . PHE A 1 270 ? 3.182 -5.893 -18.551 1.00 98.44 270 PHE A N 1
ATOM 2129 C CA . PHE A 1 270 ? 2.789 -5.969 -19.953 1.00 98.44 270 PHE A CA 1
ATOM 2130 C C . PHE A 1 270 ? 3.056 -4.651 -20.670 1.00 98.44 270 PHE A C 1
ATOM 2132 O O . PHE A 1 270 ? 2.861 -3.571 -20.109 1.00 98.44 270 PHE A O 1
ATOM 2139 N N . ASP A 1 271 ? 3.476 -4.751 -21.927 1.00 97.00 271 ASP A N 1
ATOM 2140 C CA . ASP A 1 271 ? 3.704 -3.589 -22.782 1.00 97.00 271 ASP A CA 1
ATOM 2141 C C . ASP A 1 271 ? 2.371 -2.871 -23.134 1.00 97.00 271 ASP A C 1
ATOM 2143 O O . ASP A 1 271 ? 1.283 -3.321 -22.735 1.00 97.00 271 ASP A O 1
ATOM 2147 N N . PRO A 1 272 ? 2.400 -1.745 -23.876 1.00 96.25 272 PRO A N 1
ATOM 2148 C CA . PRO A 1 272 ? 1.181 -1.023 -24.249 1.00 96.25 272 PRO A CA 1
ATOM 2149 C C . PRO A 1 272 ? 0.184 -1.801 -25.128 1.00 96.25 272 PRO A C 1
ATOM 2151 O O . PRO A 1 272 ? -0.970 -1.381 -25.247 1.00 96.25 272 PRO A O 1
ATOM 2154 N N . LEU A 1 273 ? 0.614 -2.908 -25.741 1.00 97.25 273 LEU A N 1
ATOM 2155 C CA . LEU A 1 273 ? -0.184 -3.803 -26.586 1.00 97.25 273 LEU A CA 1
ATOM 2156 C C . LEU A 1 273 ? -0.573 -5.106 -25.865 1.00 97.25 273 LEU A C 1
ATOM 2158 O O . LEU A 1 273 ? -1.148 -5.994 -26.488 1.00 97.25 273 LEU A O 1
ATOM 2162 N N . LEU A 1 274 ? -0.318 -5.196 -24.554 1.00 97.75 274 LEU A N 1
ATOM 2163 C CA . LEU A 1 274 ? -0.566 -6.362 -23.701 1.00 97.75 274 LEU A CA 1
ATOM 2164 C C . LEU A 1 274 ? 0.329 -7.579 -23.985 1.00 97.75 274 LEU A C 1
ATOM 2166 O O . LEU A 1 274 ? 0.019 -8.684 -23.534 1.00 97.75 274 LEU A O 1
ATOM 2170 N N . HIS A 1 275 ? 1.468 -7.407 -24.656 1.00 98.06 275 HIS A N 1
ATOM 2171 C CA . HIS A 1 275 ? 2.449 -8.485 -24.744 1.00 98.06 275 HIS A CA 1
ATOM 2172 C C . HIS A 1 275 ? 3.236 -8.616 -23.431 1.00 98.06 275 HIS A C 1
ATOM 2174 O O . HIS A 1 275 ? 3.589 -7.609 -22.802 1.00 98.06 275 HIS A O 1
ATOM 2180 N N . PRO A 1 276 ? 3.535 -9.852 -22.987 1.00 98.31 276 PRO A N 1
ATOM 2181 C CA . PRO A 1 276 ? 4.288 -10.079 -21.761 1.00 98.31 276 PRO A CA 1
ATOM 2182 C C . PRO A 1 276 ? 5.741 -9.613 -21.906 1.00 98.31 276 PRO A C 1
ATOM 2184 O O . PRO A 1 276 ? 6.457 -10.032 -22.817 1.00 98.31 276 PRO A O 1
ATOM 2187 N N . LYS A 1 277 ? 6.204 -8.798 -20.955 1.00 97.81 277 LYS A N 1
ATOM 2188 C CA . LYS A 1 277 ? 7.598 -8.330 -20.870 1.00 97.81 277 LYS A CA 1
ATOM 2189 C C . LYS A 1 277 ? 8.500 -9.367 -20.182 1.00 97.81 277 LYS A C 1
ATOM 2191 O O . LYS A 1 277 ? 7.988 -10.277 -19.522 1.00 97.81 277 LYS A O 1
ATOM 2196 N N . PRO A 1 278 ? 9.841 -9.211 -20.210 1.00 97.88 278 PRO A N 1
ATOM 2197 C CA . PRO A 1 278 ? 10.745 -9.997 -19.357 1.00 97.88 278 PRO A CA 1
ATOM 2198 C C . PRO A 1 278 ? 10.307 -10.047 -17.884 1.00 97.88 278 PRO A C 1
ATOM 2200 O O . PRO A 1 278 ? 10.378 -11.094 -17.236 1.00 97.88 278 PRO A O 1
ATOM 2203 N N . ALA A 1 279 ? 9.742 -8.939 -17.397 1.00 97.31 279 ALA A N 1
ATOM 2204 C CA . ALA A 1 279 ? 9.141 -8.809 -16.079 1.00 97.31 279 ALA A CA 1
ATOM 2205 C C . ALA A 1 279 ? 8.036 -9.840 -15.785 1.00 97.31 279 ALA A C 1
ATOM 2207 O O . ALA A 1 279 ? 8.082 -10.508 -14.749 1.00 97.31 279 ALA A O 1
ATOM 2208 N N . TYR A 1 280 ? 7.093 -10.036 -16.714 1.00 98.44 280 TYR A N 1
ATOM 2209 C CA . TYR A 1 280 ? 6.051 -11.061 -16.606 1.00 98.44 280 TYR A CA 1
ATOM 2210 C C . TYR A 1 280 ? 6.654 -12.457 -16.434 1.00 98.44 280 TYR A C 1
ATOM 2212 O O . TYR A 1 280 ? 6.308 -13.191 -15.505 1.00 98.44 280 TYR A O 1
ATOM 2220 N N . TRP A 1 281 ? 7.607 -12.817 -17.294 1.00 98.38 281 TRP A N 1
ATOM 2221 C CA . TRP A 1 281 ? 8.210 -14.148 -17.276 1.00 98.38 281 TRP A CA 1
ATOM 2222 C C . TRP A 1 281 ? 9.049 -14.399 -16.021 1.00 98.38 281 TRP A C 1
ATOM 2224 O O . TRP A 1 281 ? 9.054 -15.515 -15.495 1.00 98.38 281 TRP A O 1
ATOM 2234 N N . ALA A 1 282 ? 9.731 -13.374 -15.506 1.00 97.94 282 ALA A N 1
ATOM 2235 C CA . ALA A 1 282 ? 10.461 -13.460 -14.247 1.00 97.94 282 ALA A CA 1
ATOM 2236 C C . ALA A 1 282 ? 9.524 -13.737 -13.057 1.00 97.94 282 ALA A C 1
ATOM 2238 O O . ALA A 1 282 ? 9.818 -14.612 -12.236 1.00 97.94 282 ALA A O 1
ATOM 2239 N N . VAL A 1 283 ? 8.369 -13.066 -13.005 1.00 97.94 283 VAL A N 1
ATOM 2240 C CA . VAL A 1 283 ? 7.330 -13.293 -11.986 1.00 97.94 283 VAL A CA 1
ATOM 2241 C C . VAL A 1 283 ? 6.696 -14.676 -12.125 1.00 97.94 283 VAL A C 1
ATOM 2243 O O . VAL A 1 283 ? 6.590 -15.403 -11.138 1.00 97.94 283 VAL A O 1
ATOM 2246 N N . ALA A 1 284 ? 6.352 -15.099 -13.343 1.00 97.81 284 ALA A N 1
ATOM 2247 C CA . ALA A 1 284 ? 5.793 -16.428 -13.587 1.00 97.81 284 ALA A CA 1
ATOM 2248 C C . ALA A 1 284 ? 6.738 -17.544 -13.105 1.00 97.81 284 ALA A C 1
ATOM 2250 O O . ALA A 1 284 ? 6.300 -18.503 -12.470 1.00 97.81 284 ALA A O 1
ATOM 2251 N N . ARG A 1 285 ? 8.052 -17.403 -13.338 1.00 97.81 285 ARG A N 1
ATOM 2252 C CA . ARG A 1 285 ? 9.065 -18.333 -12.808 1.00 97.81 285 ARG A CA 1
ATOM 2253 C C . ARG A 1 285 ? 9.196 -18.269 -11.287 1.00 97.81 285 ARG A C 1
ATOM 2255 O O . ARG A 1 285 ? 9.460 -19.291 -10.672 1.00 97.81 285 ARG A O 1
ATOM 2262 N N . ALA A 1 286 ? 9.032 -17.098 -10.676 1.00 95.75 286 ALA A N 1
ATOM 2263 C CA . ALA A 1 286 ? 9.091 -16.929 -9.223 1.00 95.75 286 ALA A CA 1
ATOM 2264 C C . ALA A 1 286 ? 7.934 -17.617 -8.473 1.00 95.75 286 ALA A C 1
ATOM 2266 O O . ALA A 1 286 ? 8.090 -17.967 -7.298 1.00 95.75 286 ALA A O 1
ATOM 2267 N N . LEU A 1 287 ? 6.793 -17.802 -9.140 1.00 93.06 287 LEU A N 1
ATOM 2268 C CA . LEU A 1 287 ? 5.595 -18.429 -8.577 1.00 93.06 287 LEU A CA 1
ATOM 2269 C C . LEU A 1 287 ? 5.585 -19.962 -8.676 1.00 93.06 287 LEU A C 1
ATOM 2271 O O . LEU A 1 287 ? 4.888 -20.594 -7.886 1.00 93.06 287 LEU A O 1
ATOM 2275 N N . ARG A 1 288 ? 6.361 -20.548 -9.596 1.00 88.88 288 ARG A N 1
ATOM 2276 C CA . ARG A 1 288 ? 6.569 -22.005 -9.705 1.00 88.88 288 ARG A CA 1
ATOM 2277 C C . ARG A 1 288 ? 7.430 -22.514 -8.561 1.00 88.88 288 ARG A C 1
ATOM 2279 O O . ARG A 1 288 ? 7.019 -23.466 -7.873 1.00 88.88 288 ARG A O 1
#

Secondary structure (DSSP, 8-state):
-EEE--S--TT---------------------HHHHHHHHHHHHHHHHHHHHHHHHHSTTT--EEEEEE--B-TTSSBP--HHHHHT-TTHHHHHHHHHHHHH-TTSEEEEEE---TTPPPTTHHHHS-GGG--S-TT--TT--S---GGGSHHHHHHHHHHHHHHHTT----EEEE--B-GGG----HHHHHHHHHHTT-EEEEEEEB--EETT--HHHHHHHHHHHHHHHHHHHH-TTEEEEEES-S-GGG-HHHHHTTTSEE--SSB-TT-PBPHHHHHHHHHH-

Sequence (288 aa):
MSGLALAATTHDQARATSGHRSAAATAHTAAQPSLRRLAQRLLREHIHRVVGHFRRRYPGLVRDWDVVNEAVDNDGTLRRTIWQRWIGNDYIDWAFRFTREAAGPRARLFYNDYLEGAMPAASEAIGGEFDNYDPHPYAYPGATGRQACSEVVKCRAIMRLVERLRRCGVPIDGVGFQGHLLGGNPPDYVGLTRWVRKLGLRWAITELDLPLPAGASANDRERQGAAFAQAVKACRRDPACDTVVFWGLSDRYTWWRDLTRGALVDATLFDPLLHPKPAYWAVARALR

Foldseek 3Di:
DADELDPDDPPPPPPPPDDDDDDDDDDPDPQDVVQLVVLLVVLLVSSLVVLLCCCVVPPPPHAEYQQYEAQAALQLDGDDDPQCVRNNPCSSLSSLVSNCVNNDDRHAYEHEYALDSDDDDLCNLPDDDPPPPPLPPLDPPPPPDADASCNRSNSVSVLVVVVVCLVVVRRHAAYEHQAAPESLHGHPLVNVLVSCVVSVHAYEHRAHWYWDFVPDDLVVLLSLLVSLLVVLLSQVVHPSHDYHDHNDQEQLDDPCCVSNVRRTTDITQAYNVRHGTSNVVSNVVSVD

Radius of gyration: 20.46 Å; chains: 1; bounding box: 50×62×49 Å

pLDDT: mean 80.44, std 23.32, range [24.73, 98.5]

Organism: Thermoleophilum album (NCBI:txid29539)

InterPro domains:
  IPR001000 Glycoside hydrolase family 10 domain [PF00331] (39-116)
  IPR001000 Glycoside hydrolase family 10 domain [PF00331] (153-285)
  IPR001000 Glycoside hydrolase family 10 domain [PR00134] (62-73)
  IPR001000 Glycoside hydrolase family 10 domain [PR00134] (168-180)
  IPR001000 Glycoside hydrolase family 10 domain [PS51760] (1-286)
  IPR001000 Glycoside hydrolase family 10 domain [SM00633] (12-287)
  IPR017853 Glycoside hydrolase superfamily [SSF51445] (39-287)
  IPR044846 Glycoside hydrolase family 10 [PTHR31490] (30-114)